Protein AF-A0A0C9PRZ5-F1 (afdb_monomer_lite)

pLDDT: mean 71.71, std 19.39, range [41.28, 96.12]

Sequence (208 aa):
MASAADKLHYDNYAFSTDRESSVERIFTEENRLSTSKKLTKKSVHEELTDASFDMVSNSIDRNKENELDSCAKTSIENTGSSKKQSESPRRENFALFDAEILEDKEYRQRIKNRIKHMIPRERNYDTHHLSTILRVYLKKELVLSTFTSVRAKNEKVPLKDTHFYKCLLSVHTRVLGENMSEQKFRVHLKASLNSAKDWDGGRAFRRG

Secondary structure (DSSP, 8-state):
--------------------------------------------------------------------------------------PPPPTT-HHHHHHHHHH-HHHHHHHHHHHHHHS--SS---HHHHHHHHHHHS-HHHHHHHEESSS-BTTBEEGGGSHHHHHHHHHHHHHHGGG--HHHHHHHHHHHHHGGGGGGGTTGGG--

Foldseek 3Di:
DDDDDDDDDDDPPPPDDDDPDDDDDDDDDDDDDDDDDDDDDDDDPPPPPVVPPDPPPPPPPPDDDDDDDDDDDDDDDPPDPPPPPPDQDDQPPPVVVLVCCVPPPVVLVVLLVVLLVLADLDLDGALVSVLVSCVSRDDLVNLVPAEDLDDDDPNHDHPCVTSVVVSNLVSCCVSNPPSDDPVNVSVSSNVSSVCSCPPPNNVVVVVD

Organism: NCBI:txid64838

Structure (mmCIF, N/CA/C/O backbone):
data_AF-A0A0C9PRZ5-F1
#
_entry.id   AF-A0A0C9PRZ5-F1
#
loop_
_atom_site.group_PDB
_atom_site.id
_atom_site.type_symbol
_atom_site.label_atom_id
_atom_site.label_alt_id
_atom_site.label_comp_id
_atom_site.label_asym_id
_atom_site.label_entity_id
_atom_site.label_seq_id
_atom_site.pdbx_PDB_ins_code
_atom_site.Cartn_x
_atom_site.Cartn_y
_atom_site.Cartn_z
_atom_site.occupancy
_atom_site.B_iso_or_equiv
_atom_site.auth_seq_id
_atom_site.auth_comp_id
_atom_site.auth_asym_id
_atom_site.auth_atom_id
_atom_site.pdbx_PDB_model_num
ATOM 1 N N . MET A 1 1 ? 75.994 17.265 -18.272 1.00 43.91 1 MET A N 1
ATOM 2 C CA . MET A 1 1 ? 74.974 17.466 -19.323 1.00 43.91 1 MET A CA 1
ATOM 3 C C . MET A 1 1 ? 73.601 17.279 -18.684 1.00 43.91 1 MET A C 1
ATOM 5 O O . MET A 1 1 ? 73.424 16.294 -17.981 1.00 43.91 1 MET A O 1
ATOM 9 N N . ALA A 1 2 ? 72.725 18.285 -18.813 1.00 43.97 2 ALA A N 1
ATOM 10 C CA . ALA A 1 2 ? 71.395 18.419 -18.187 1.00 43.97 2 ALA A CA 1
ATOM 11 C C . ALA A 1 2 ? 70.453 17.260 -18.586 1.00 43.97 2 ALA A C 1
ATOM 13 O O . ALA A 1 2 ? 70.511 16.826 -19.729 1.00 43.97 2 ALA A O 1
ATOM 14 N N . SER A 1 3 ? 69.724 16.579 -17.690 1.00 53.72 3 SER A N 1
ATOM 15 C CA . SER A 1 3 ? 68.590 16.969 -16.819 1.00 53.72 3 SER A CA 1
ATOM 16 C C . SER A 1 3 ? 67.358 17.463 -17.587 1.00 53.72 3 SER A C 1
ATOM 18 O O . SER A 1 3 ? 67.227 18.652 -17.864 1.00 53.72 3 SER A O 1
ATOM 20 N N . ALA A 1 4 ? 66.460 16.526 -17.906 1.00 56.12 4 ALA A N 1
ATOM 21 C CA . ALA A 1 4 ? 65.131 16.760 -18.466 1.00 56.12 4 ALA A CA 1
ATOM 22 C C . ALA A 1 4 ? 64.086 16.217 -17.477 1.00 56.12 4 ALA A C 1
ATOM 24 O O . ALA A 1 4 ? 63.681 15.059 -17.540 1.00 56.12 4 ALA A O 1
ATOM 25 N N . ALA A 1 5 ? 63.719 17.051 -16.506 1.00 59.41 5 ALA A N 1
ATOM 26 C CA . ALA A 1 5 ? 62.565 16.844 -15.643 1.00 59.41 5 ALA A CA 1
ATOM 27 C C . ALA A 1 5 ? 61.532 17.908 -16.019 1.00 59.41 5 ALA A C 1
ATOM 29 O O . ALA A 1 5 ? 61.609 19.049 -15.557 1.00 59.41 5 ALA A O 1
ATOM 30 N N . ASP A 1 6 ? 60.611 17.536 -16.906 1.00 63.41 6 ASP A N 1
ATOM 31 C CA . ASP A 1 6 ? 59.484 18.377 -17.291 1.00 63.41 6 ASP A CA 1
ATOM 32 C C . ASP A 1 6 ? 58.534 18.538 -16.101 1.00 63.41 6 ASP A C 1
ATOM 34 O O . ASP A 1 6 ? 57.894 17.597 -15.626 1.00 63.41 6 ASP A O 1
ATOM 38 N N . LYS A 1 7 ? 58.476 19.770 -15.599 1.00 61.81 7 LYS A N 1
ATOM 39 C CA . LYS A 1 7 ? 57.520 20.225 -14.594 1.00 61.81 7 LYS A CA 1
ATOM 40 C C . LYS A 1 7 ? 56.194 20.504 -15.293 1.00 61.81 7 LYS A C 1
ATOM 42 O O . LYS A 1 7 ? 56.024 21.558 -15.898 1.00 61.81 7 LYS A O 1
ATOM 47 N N . LEU A 1 8 ? 55.240 19.587 -15.175 1.00 65.25 8 LEU A N 1
ATOM 48 C CA . LEU A 1 8 ? 53.845 19.879 -15.495 1.00 65.25 8 LEU A CA 1
ATOM 49 C C . LEU A 1 8 ? 53.262 20.758 -14.381 1.00 65.25 8 LEU A C 1
ATOM 51 O O . LEU A 1 8 ? 52.983 20.291 -13.277 1.00 65.25 8 LEU A O 1
ATOM 55 N N . HIS A 1 9 ? 53.127 22.051 -14.672 1.00 64.69 9 HIS A N 1
ATOM 56 C CA . HIS A 1 9 ? 52.379 22.997 -13.853 1.00 64.69 9 HIS A CA 1
ATOM 57 C C . HIS A 1 9 ? 50.885 22.686 -14.012 1.00 64.69 9 HIS A C 1
ATOM 59 O O . HIS A 1 9 ? 50.319 22.861 -15.088 1.00 64.69 9 HIS A O 1
ATOM 65 N N . TYR A 1 10 ? 50.257 22.178 -12.953 1.00 62.94 10 TYR A N 1
ATOM 66 C CA . TYR A 1 10 ? 48.803 22.126 -12.854 1.00 62.94 10 TYR A CA 1
ATOM 67 C C . TYR A 1 10 ? 48.322 23.473 -12.322 1.00 62.94 10 TYR A C 1
ATOM 69 O O . TYR A 1 10 ? 48.565 23.803 -11.160 1.00 62.94 10 TYR A O 1
ATOM 77 N N . ASP A 1 11 ? 47.644 24.240 -13.170 1.00 60.66 11 ASP A N 1
ATOM 78 C CA . ASP A 1 11 ? 46.899 25.406 -12.720 1.00 60.66 11 ASP A CA 1
ATOM 79 C C . ASP A 1 11 ? 45.707 24.937 -11.880 1.00 60.66 11 ASP A C 1
ATOM 81 O O . ASP A 1 11 ? 44.849 24.167 -12.325 1.00 60.66 11 ASP A O 1
ATOM 85 N N . ASN A 1 12 ? 45.678 25.400 -10.630 1.00 56.47 12 ASN A N 1
ATOM 86 C CA . ASN A 1 12 ? 44.541 25.271 -9.734 1.00 56.47 12 ASN A CA 1
ATOM 87 C C . ASN A 1 12 ? 43.332 25.960 -10.374 1.00 56.47 12 ASN A C 1
ATOM 89 O O . ASN A 1 12 ? 43.193 27.181 -10.299 1.00 56.47 12 ASN A O 1
ATOM 93 N N . TYR A 1 13 ? 42.426 25.177 -10.958 1.00 59.78 13 TYR A N 1
ATOM 94 C CA . TYR A 1 13 ? 41.071 25.633 -11.244 1.00 59.78 13 TYR A CA 1
ATOM 95 C C . TYR A 1 13 ? 40.366 25.940 -9.917 1.00 59.78 13 TYR A C 1
ATOM 97 O O . TYR A 1 13 ? 39.746 25.083 -9.288 1.00 59.78 13 TYR A O 1
ATOM 105 N N . ALA A 1 14 ? 40.482 27.194 -9.489 1.00 58.09 14 ALA A N 1
ATOM 106 C CA . ALA A 1 14 ? 39.612 27.801 -8.506 1.00 58.09 14 ALA A CA 1
ATOM 107 C C . ALA A 1 14 ? 38.228 27.967 -9.148 1.00 58.09 14 ALA A C 1
ATOM 109 O O . ALA A 1 14 ? 37.988 28.897 -9.917 1.00 58.09 14 ALA A O 1
ATOM 110 N N . PHE A 1 15 ? 37.308 27.049 -8.851 1.00 53.94 15 PHE A N 1
ATOM 111 C CA . PHE A 1 15 ? 35.888 27.289 -9.080 1.00 53.94 15 PHE A CA 1
ATOM 112 C C . PHE A 1 15 ? 35.440 28.395 -8.121 1.00 53.94 15 PHE A C 1
ATOM 114 O O . PHE A 1 15 ? 35.170 28.154 -6.947 1.00 53.94 15 PHE A O 1
ATOM 121 N N . SER A 1 16 ? 35.425 29.621 -8.642 1.00 51.81 16 SER A N 1
ATOM 122 C CA . SER A 1 16 ? 34.845 30.788 -7.996 1.00 51.81 16 SER A CA 1
ATOM 123 C C . SER A 1 16 ? 33.364 30.526 -7.722 1.00 51.81 16 SER A C 1
ATOM 125 O O . SER A 1 16 ? 32.554 30.283 -8.619 1.00 51.81 16 SER A O 1
ATOM 127 N N . THR A 1 17 ? 33.046 30.531 -6.435 1.00 60.84 17 THR A N 1
ATOM 128 C CA . THR A 1 17 ? 31.729 30.802 -5.885 1.00 60.84 17 THR A CA 1
ATOM 129 C C . THR A 1 17 ? 31.338 32.224 -6.266 1.00 60.84 17 THR A C 1
ATOM 131 O O . THR A 1 17 ? 31.910 33.155 -5.716 1.00 60.84 17 THR A O 1
ATOM 134 N N . ASP A 1 18 ? 30.386 32.392 -7.180 1.00 55.09 18 ASP A N 1
ATOM 135 C CA . ASP A 1 18 ? 29.500 33.556 -7.147 1.00 55.09 18 ASP A CA 1
ATOM 136 C C . ASP A 1 18 ? 28.267 33.345 -8.025 1.00 55.09 18 ASP A C 1
ATOM 138 O O . ASP A 1 18 ? 28.279 33.468 -9.251 1.00 55.09 18 ASP A O 1
ATOM 142 N N . ARG A 1 19 ? 27.156 33.022 -7.364 1.00 54.28 19 ARG A N 1
ATOM 143 C CA . ARG A 1 19 ? 25.825 33.365 -7.863 1.00 54.28 19 ARG A CA 1
ATOM 144 C C . ARG A 1 19 ? 24.900 33.629 -6.683 1.00 54.28 19 ARG A C 1
ATOM 146 O O . ARG A 1 19 ? 23.857 32.994 -6.535 1.00 54.28 19 ARG A O 1
ATOM 153 N N . GLU A 1 20 ? 25.294 34.588 -5.851 1.00 53.91 20 GLU A N 1
ATOM 154 C CA . GLU A 1 20 ? 24.335 35.381 -5.090 1.00 53.91 20 GLU A CA 1
ATOM 155 C C . GLU A 1 20 ? 23.464 36.145 -6.097 1.00 53.91 20 GLU A C 1
ATOM 157 O O . GLU A 1 20 ? 23.832 37.185 -6.632 1.00 53.91 20 GLU A O 1
ATOM 162 N N . SER A 1 21 ? 22.312 35.569 -6.437 1.00 51.56 21 SER A N 1
ATOM 163 C CA . SER A 1 21 ? 21.265 36.278 -7.163 1.00 51.56 21 SER A CA 1
ATOM 164 C C . SER A 1 21 ? 20.300 36.851 -6.140 1.00 51.56 21 SER A C 1
ATOM 166 O O . SER A 1 21 ? 19.407 36.156 -5.655 1.00 51.56 21 SER A O 1
ATOM 168 N N . SER A 1 22 ? 20.489 38.134 -5.849 1.00 57.31 22 SER A N 1
ATOM 169 C CA . SER A 1 22 ? 19.579 39.004 -5.118 1.00 57.31 22 SER A CA 1
ATOM 170 C C . SER A 1 22 ? 18.140 38.869 -5.624 1.00 57.31 22 SER A C 1
ATOM 172 O O . SER A 1 22 ? 17.836 39.208 -6.767 1.00 57.31 22 SER A O 1
ATOM 174 N N . VAL A 1 23 ? 17.235 38.420 -4.756 1.00 51.16 23 VAL A N 1
ATOM 175 C CA . VAL A 1 23 ? 15.807 38.754 -4.836 1.00 51.16 23 VAL A CA 1
ATOM 176 C C . VAL A 1 23 ? 15.341 39.079 -3.423 1.00 51.16 23 VAL A C 1
ATOM 178 O O . VAL A 1 23 ? 14.608 38.332 -2.781 1.00 51.16 23 VAL A O 1
ATOM 181 N N . GLU A 1 24 ? 15.793 40.228 -2.932 1.00 49.56 24 GLU A N 1
ATOM 182 C CA . GLU A 1 24 ? 15.056 40.960 -1.914 1.00 49.56 24 GLU A CA 1
ATOM 183 C C . GLU A 1 24 ? 13.832 41.574 -2.602 1.00 49.56 24 GLU A C 1
ATOM 185 O O . GLU A 1 24 ? 13.937 42.508 -3.397 1.00 49.56 24 GLU A O 1
ATOM 190 N N . ARG A 1 25 ? 12.648 41.022 -2.333 1.00 56.25 25 ARG A N 1
ATOM 191 C CA . ARG A 1 25 ? 11.391 41.747 -2.526 1.00 56.25 25 ARG A CA 1
ATOM 192 C C . ARG A 1 25 ? 10.653 41.825 -1.201 1.00 56.25 25 ARG A C 1
ATOM 194 O O . ARG A 1 25 ? 9.977 40.896 -0.771 1.00 56.25 25 ARG A O 1
ATOM 201 N N . ILE A 1 26 ? 10.864 42.984 -0.596 1.00 54.44 26 ILE A N 1
ATOM 202 C CA . ILE A 1 26 ? 10.016 43.723 0.330 1.00 54.44 26 ILE A CA 1
ATOM 203 C C . ILE A 1 26 ? 8.530 43.382 0.118 1.00 54.44 26 ILE A C 1
ATOM 205 O O . ILE A 1 26 ? 7.976 43.657 -0.944 1.00 54.44 26 ILE A O 1
ATOM 209 N N . PHE A 1 27 ? 7.888 42.841 1.151 1.00 49.22 27 PHE A N 1
ATOM 210 C CA . PHE A 1 27 ? 6.452 43.003 1.387 1.00 49.22 27 PHE A CA 1
ATOM 211 C C . PHE A 1 27 ? 6.266 43.403 2.849 1.00 49.22 27 PHE A C 1
ATOM 213 O O . PHE A 1 27 ? 6.062 42.575 3.735 1.00 49.22 27 PHE A O 1
ATOM 220 N N . THR A 1 28 ? 6.415 44.700 3.088 1.00 52.88 28 THR A N 1
ATOM 221 C CA . THR A 1 28 ? 5.894 45.380 4.269 1.00 52.88 28 THR A CA 1
ATOM 222 C C . THR A 1 28 ? 4.378 45.496 4.158 1.00 5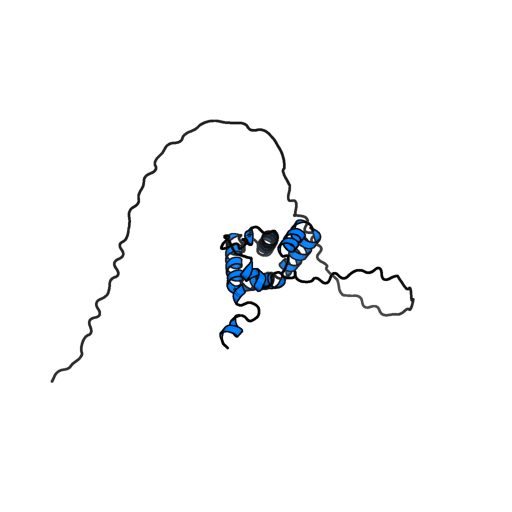2.88 28 THR A C 1
ATOM 224 O O . THR A 1 28 ? 3.865 45.819 3.092 1.00 52.88 28 THR A O 1
ATOM 227 N N . GLU A 1 29 ? 3.726 45.219 5.287 1.00 53.47 29 GLU A N 1
ATOM 228 C CA . GLU A 1 29 ? 2.549 45.906 5.831 1.00 53.47 29 GLU A CA 1
ATOM 229 C C . GLU A 1 29 ? 1.336 46.150 4.921 1.00 53.47 29 GLU A C 1
ATOM 231 O O . GLU A 1 29 ? 1.384 46.915 3.972 1.00 53.47 29 GLU A O 1
ATOM 236 N N . GLU A 1 30 ? 0.209 45.542 5.310 1.00 48.38 30 GLU A N 1
ATOM 237 C CA . GLU A 1 30 ? -1.091 46.196 5.568 1.00 48.38 30 GLU A CA 1
ATOM 238 C C . GLU A 1 30 ? -2.242 45.213 5.305 1.00 48.38 30 GLU A C 1
ATOM 240 O O . GLU A 1 30 ? -2.725 45.068 4.187 1.00 48.38 30 GLU A O 1
ATOM 245 N N . ASN A 1 31 ? -2.743 44.550 6.354 1.00 51.62 31 ASN A N 1
ATOM 246 C CA . ASN A 1 31 ? -4.191 44.344 6.443 1.00 51.62 31 ASN A CA 1
ATOM 247 C C . ASN A 1 31 ? -4.638 44.117 7.890 1.00 51.62 31 ASN A C 1
ATOM 249 O O . ASN A 1 31 ? -4.760 42.997 8.393 1.00 51.62 31 ASN A O 1
ATOM 253 N N . ARG A 1 32 ? -4.852 45.238 8.580 1.00 46.66 32 ARG A N 1
ATOM 254 C CA . ARG A 1 32 ? -5.604 45.297 9.829 1.00 46.66 32 ARG A CA 1
ATOM 255 C C . ARG A 1 32 ? -7.091 45.101 9.527 1.00 46.66 32 ARG A C 1
ATOM 257 O O . ARG A 1 32 ? -7.659 45.869 8.769 1.00 46.66 32 ARG A O 1
ATOM 264 N N . LEU A 1 33 ? -7.687 44.159 10.264 1.00 48.00 33 LEU A N 1
ATOM 265 C CA . LEU A 1 33 ? -9.061 44.170 10.787 1.00 48.00 33 LEU A CA 1
ATOM 266 C C . LEU A 1 33 ? -10.218 44.312 9.786 1.00 48.00 33 LEU A C 1
ATOM 268 O O . LEU A 1 33 ? -10.444 45.386 9.244 1.00 48.00 33 LEU A O 1
ATOM 272 N N . SER A 1 34 ? -11.104 43.307 9.766 1.00 46.25 34 SER A N 1
ATOM 273 C CA . SER A 1 34 ? -12.527 43.535 10.082 1.00 46.25 34 SER A CA 1
ATOM 274 C C . SER A 1 34 ? -13.362 42.249 10.211 1.00 46.25 34 SER A C 1
ATOM 276 O O . SER A 1 34 ? -13.457 41.436 9.300 1.00 46.25 34 SER A O 1
ATOM 278 N N . THR A 1 35 ? -13.975 42.138 11.393 1.00 41.28 35 THR A N 1
ATOM 279 C CA . THR A 1 35 ? -15.382 41.776 11.649 1.00 41.28 35 THR A CA 1
ATOM 280 C C . THR A 1 35 ? -15.918 40.384 11.270 1.00 41.28 35 THR A C 1
ATOM 282 O O . THR A 1 35 ? -16.329 40.069 10.161 1.00 41.28 35 THR A O 1
ATOM 285 N N . SER A 1 36 ? -16.070 39.584 12.330 1.00 50.03 36 SER A N 1
ATOM 286 C CA . SER A 1 36 ? -17.334 38.964 12.756 1.00 50.03 36 SER A CA 1
ATOM 287 C C . SER A 1 36 ? -18.371 38.606 11.679 1.00 50.03 36 SER A C 1
ATOM 289 O O . SER A 1 36 ? -19.193 39.441 11.301 1.00 50.03 36 SER A O 1
ATOM 291 N N . LYS A 1 37 ? -18.514 37.307 11.394 1.00 54.94 37 LYS A N 1
ATOM 292 C CA . LYS A 1 37 ? -19.841 36.705 11.195 1.00 54.94 37 LYS A CA 1
ATOM 293 C C . LYS A 1 37 ? -19.949 35.382 11.945 1.00 54.94 37 LYS A C 1
ATOM 295 O O . LYS A 1 37 ? -19.268 34.408 11.645 1.00 54.94 37 LYS A O 1
ATOM 300 N N . LYS A 1 38 ? -20.850 35.389 12.931 1.00 51.88 38 LYS A N 1
ATOM 301 C CA . LYS A 1 38 ? -21.501 34.211 13.505 1.00 51.88 38 LYS A CA 1
ATOM 302 C C . LYS A 1 38 ? -22.041 33.341 12.369 1.00 51.88 38 LYS A C 1
ATOM 304 O O . LYS A 1 38 ? -22.895 33.800 11.615 1.00 51.88 38 LYS A O 1
ATOM 309 N N . LEU A 1 39 ? -21.637 32.077 12.336 1.00 52.94 39 LEU A N 1
ATOM 310 C CA . LEU A 1 39 ? -22.448 31.009 11.766 1.00 52.94 39 LEU A CA 1
ATOM 311 C C . LEU A 1 39 ? -22.544 29.886 12.795 1.00 52.94 39 LEU A C 1
ATOM 313 O O . LEU A 1 39 ? -21.601 29.168 13.106 1.00 52.94 39 LEU A O 1
ATOM 317 N N . THR A 1 40 ? -23.720 29.843 13.400 1.00 46.16 40 THR A N 1
ATOM 318 C CA . THR A 1 40 ? -24.220 28.805 14.287 1.00 46.16 40 THR A CA 1
ATOM 319 C C . THR A 1 40 ? -24.596 27.548 13.506 1.00 46.16 40 THR A C 1
ATOM 321 O O . THR A 1 40 ? -25.304 27.679 12.512 1.00 46.16 40 THR A O 1
ATOM 324 N N . LYS A 1 41 ? -24.307 26.383 14.120 1.00 49.00 41 LYS A N 1
ATOM 325 C CA . LYS A 1 41 ? -25.014 25.081 14.006 1.00 49.00 41 LYS A CA 1
ATOM 326 C C . LYS A 1 41 ? -24.848 24.392 12.635 1.00 49.00 41 LYS A C 1
ATOM 328 O O . LYS A 1 41 ? -25.102 24.993 11.612 1.00 49.00 41 LYS A O 1
ATOM 333 N N . LYS A 1 42 ? -24.486 23.113 12.511 1.00 45.59 42 LYS A N 1
ATOM 334 C CA . LYS A 1 42 ? -24.741 21.907 13.317 1.00 45.59 42 LYS A CA 1
ATOM 335 C C . LYS A 1 42 ? -23.953 20.754 12.659 1.00 45.59 42 LYS A C 1
ATOM 337 O O . LYS A 1 42 ? -23.834 20.776 11.443 1.00 45.59 42 LYS A O 1
ATOM 342 N N . SER A 1 43 ? -23.627 19.722 13.451 1.00 45.34 43 SER A N 1
ATOM 343 C CA . SER A 1 43 ? -23.638 18.290 13.063 1.00 45.34 43 SER A CA 1
ATOM 344 C C . SER A 1 43 ? -22.608 17.855 11.999 1.00 45.34 43 SER A C 1
ATOM 346 O O . SER A 1 43 ? -22.680 18.288 10.865 1.00 45.34 43 SER A O 1
ATOM 348 N N . VAL A 1 44 ? -21.631 16.981 12.230 1.00 51.97 44 VAL A N 1
ATOM 349 C CA . VAL A 1 44 ? -21.654 15.680 12.910 1.00 51.97 44 VAL A CA 1
ATOM 350 C C . VAL A 1 44 ? -20.254 15.455 13.482 1.00 51.97 44 VAL A C 1
ATOM 352 O O . VAL A 1 44 ? -19.268 15.426 12.750 1.00 51.97 44 VAL A O 1
ATOM 355 N N . HIS A 1 45 ? -20.178 15.317 14.799 1.00 45.00 45 HIS A N 1
ATOM 356 C CA . HIS A 1 45 ? -19.010 14.786 15.481 1.00 45.00 45 HIS A CA 1
ATOM 357 C C . HIS A 1 45 ? -19.105 13.263 15.328 1.00 45.00 45 HIS A C 1
ATOM 359 O O . HIS A 1 45 ? -19.759 12.602 16.128 1.00 45.00 45 HIS A O 1
ATOM 365 N N . GLU A 1 46 ? -18.554 12.707 14.248 1.00 51.88 46 GLU A N 1
ATOM 366 C CA . GLU A 1 46 ? -18.338 11.261 14.181 1.00 51.88 46 GLU A CA 1
ATOM 367 C C . GLU A 1 46 ? -17.073 10.976 14.988 1.00 51.88 46 GLU A C 1
ATOM 369 O O . GLU A 1 46 ? -15.939 11.054 14.514 1.00 51.88 46 GLU A O 1
ATOM 374 N N . GLU A 1 47 ? -17.301 10.763 16.281 1.00 47.12 47 GLU A N 1
ATOM 375 C CA . GLU A 1 47 ? -16.343 10.200 17.212 1.00 47.12 47 GLU A CA 1
ATOM 376 C C . GLU A 1 47 ? -15.841 8.858 16.663 1.00 47.12 47 GLU A C 1
ATOM 378 O O . GLU A 1 47 ? -16.482 7.819 16.791 1.00 47.12 47 GLU A O 1
ATOM 383 N N . LEU A 1 48 ? -14.657 8.873 16.051 1.00 53.06 48 LEU A N 1
ATOM 384 C CA . LEU A 1 48 ? -13.844 7.679 15.845 1.00 53.06 48 LEU A CA 1
ATOM 385 C C . LEU A 1 48 ? -13.261 7.243 17.196 1.00 53.06 48 LEU A C 1
ATOM 387 O O . LEU A 1 48 ? -12.072 7.407 17.467 1.00 53.06 48 LEU A O 1
ATOM 391 N N . THR A 1 49 ? -14.098 6.667 18.053 1.00 51.56 49 THR A N 1
ATOM 392 C CA . THR A 1 49 ? -13.668 5.883 19.215 1.00 51.56 49 THR A CA 1
ATOM 393 C C . THR A 1 49 ? -13.213 4.492 18.757 1.00 51.56 49 THR A C 1
ATOM 395 O O . THR A 1 49 ? -13.791 3.471 19.100 1.00 51.56 49 THR A O 1
ATOM 398 N N . ASP A 1 50 ? -12.113 4.428 17.997 1.00 51.22 50 ASP A N 1
ATOM 399 C CA . ASP A 1 50 ? -11.434 3.166 17.618 1.00 51.22 50 ASP A CA 1
ATOM 400 C C . ASP A 1 50 ? -10.417 2.729 18.708 1.00 51.22 50 ASP A C 1
ATOM 402 O O . ASP A 1 50 ? -9.403 2.074 18.446 1.00 51.22 50 ASP A O 1
ATOM 406 N N . ALA A 1 51 ? -10.669 3.145 19.958 1.00 48.78 51 ALA A N 1
ATOM 407 C CA . ALA A 1 51 ? -9.808 2.938 21.124 1.00 48.78 51 ALA A CA 1
ATOM 408 C C . ALA A 1 51 ? -10.173 1.701 21.965 1.00 48.78 51 ALA A C 1
ATOM 410 O O . ALA A 1 51 ? -9.540 1.473 22.991 1.00 48.78 51 ALA A O 1
ATOM 411 N N . SER A 1 52 ? -11.119 0.863 21.529 1.00 47.69 52 SER A N 1
ATOM 412 C CA . SER A 1 52 ? -11.286 -0.474 22.111 1.00 47.69 52 SER A CA 1
ATOM 413 C C . SER A 1 52 ? -10.477 -1.485 21.305 1.00 47.69 52 SER A C 1
ATOM 415 O O . SER A 1 52 ? -10.970 -2.170 20.412 1.00 47.69 52 SER A O 1
ATOM 417 N N . PHE A 1 53 ? -9.171 -1.516 21.555 1.00 51.62 53 PHE A N 1
ATOM 418 C CA . PHE A 1 53 ? -8.346 -2.646 21.148 1.00 51.62 53 PHE A CA 1
ATOM 419 C C . PHE A 1 53 ? -8.096 -3.451 22.409 1.00 51.62 53 PHE A C 1
ATOM 421 O O . PHE A 1 53 ? -7.097 -3.236 23.097 1.00 51.62 53 PHE A O 1
ATOM 428 N N . ASP A 1 54 ? -9.062 -4.311 22.722 1.00 46.56 54 ASP A N 1
ATOM 429 C CA . ASP A 1 54 ? -9.003 -5.210 23.858 1.00 46.56 54 ASP A CA 1
ATOM 430 C C . ASP A 1 54 ? -7.650 -5.916 23.910 1.00 46.56 54 ASP A C 1
ATOM 432 O O . ASP A 1 54 ? -7.184 -6.572 22.971 1.00 46.56 54 ASP A O 1
ATOM 436 N N . MET A 1 55 ? -7.010 -5.732 25.055 1.00 52.34 55 MET A N 1
ATOM 437 C CA . MET A 1 55 ? -5.763 -6.342 25.471 1.00 52.34 55 MET A CA 1
ATOM 438 C C . MET A 1 55 ? -6.007 -7.813 25.851 1.00 52.34 55 MET A C 1
ATOM 440 O O . MET A 1 55 ? -5.644 -8.250 26.938 1.00 52.34 55 MET A O 1
ATOM 444 N N . VAL A 1 56 ? -6.620 -8.608 24.964 1.00 49.25 56 VAL A N 1
ATOM 445 C CA . VAL A 1 56 ? -6.699 -10.067 25.145 1.00 49.25 56 VAL A CA 1
ATOM 446 C C . VAL A 1 56 ? -5.353 -10.662 24.745 1.00 49.25 56 VAL A C 1
ATOM 448 O O . VAL A 1 56 ? -5.140 -11.182 23.649 1.00 49.25 56 VAL A O 1
ATOM 451 N N . SER A 1 57 ? -4.395 -10.520 25.654 1.00 47.19 57 SER A N 1
ATOM 452 C CA . SER A 1 57 ? -3.206 -11.354 25.692 1.00 47.19 57 SER A CA 1
ATOM 453 C C . SER A 1 57 ? -3.658 -12.758 26.081 1.00 47.19 57 SER A C 1
ATOM 455 O O . SER A 1 57 ? -3.896 -13.031 27.252 1.00 47.19 57 SER A O 1
ATOM 457 N N . ASN A 1 58 ? -3.789 -13.645 25.094 1.00 43.69 58 ASN A N 1
ATOM 458 C CA . ASN A 1 58 ? -3.885 -15.084 25.324 1.00 43.69 58 ASN A CA 1
ATOM 459 C C . ASN A 1 58 ? -2.581 -15.573 25.978 1.00 43.69 58 ASN A C 1
ATOM 461 O O . ASN A 1 58 ? -1.655 -16.009 25.293 1.00 43.69 58 ASN A O 1
ATOM 465 N N . SER A 1 59 ? -2.504 -15.505 27.305 1.00 47.47 59 SER A N 1
ATOM 466 C CA . SER A 1 59 ? -1.636 -16.364 28.104 1.00 47.47 59 SER A CA 1
ATOM 467 C C . SER A 1 59 ? -2.263 -17.758 28.120 1.00 47.47 59 SER A C 1
ATOM 469 O O . SER A 1 59 ? -3.019 -18.111 29.021 1.00 47.47 59 SER A O 1
ATOM 471 N N . ILE A 1 60 ? -2.014 -18.535 27.064 1.00 52.53 60 ILE A N 1
ATOM 472 C CA . ILE A 1 60 ? -2.283 -19.973 27.089 1.00 52.53 60 ILE A CA 1
ATOM 473 C C . ILE A 1 60 ? -1.148 -20.596 27.897 1.00 52.53 60 ILE A C 1
ATOM 475 O O . ILE A 1 60 ? -0.077 -20.891 27.365 1.00 52.53 60 ILE A O 1
ATOM 479 N N . ASP A 1 61 ? -1.406 -20.750 29.194 1.00 45.69 61 ASP A N 1
ATOM 480 C CA . ASP A 1 61 ? -0.681 -21.660 30.069 1.00 45.69 61 ASP A CA 1
ATOM 481 C C . ASP A 1 61 ? -0.793 -23.072 29.490 1.00 45.69 61 ASP A C 1
ATOM 483 O O . ASP A 1 61 ? -1.811 -23.759 29.594 1.00 45.69 61 ASP A O 1
ATOM 487 N N . ARG A 1 62 ? 0.278 -23.510 28.831 1.00 53.69 62 ARG A N 1
ATOM 488 C CA . ARG A 1 62 ? 0.522 -24.925 28.582 1.00 53.69 62 ARG A CA 1
ATOM 489 C C . ARG A 1 62 ? 1.049 -25.510 29.879 1.00 53.69 62 ARG A C 1
ATOM 491 O O . ARG A 1 62 ? 2.235 -25.374 30.134 1.00 53.69 62 ARG A O 1
ATOM 498 N N . ASN A 1 63 ? 0.170 -26.109 30.677 1.00 53.84 63 ASN A N 1
ATOM 499 C CA . ASN A 1 63 ? 0.507 -27.198 31.595 1.00 53.84 63 ASN A CA 1
ATOM 500 C C . ASN A 1 63 ? -0.770 -27.791 32.198 1.00 53.84 63 ASN A C 1
ATOM 502 O O . ASN A 1 63 ? -1.339 -27.236 33.136 1.00 53.84 63 ASN A O 1
ATOM 506 N N . LYS A 1 64 ? -1.188 -28.942 31.670 1.00 54.12 64 LYS A N 1
ATOM 507 C CA . LYS A 1 64 ? -1.689 -30.068 32.466 1.00 54.12 64 LYS A CA 1
ATOM 508 C C . LYS A 1 64 ? -1.822 -31.286 31.567 1.00 54.12 64 LYS A C 1
ATOM 510 O O . LYS A 1 64 ? -2.750 -31.409 30.772 1.00 54.12 64 LYS A O 1
ATOM 515 N N . GLU A 1 65 ? -0.828 -32.150 31.701 1.00 58.62 65 GLU A N 1
ATOM 516 C CA . GLU A 1 65 ? -0.977 -33.583 31.515 1.00 58.62 65 GLU A CA 1
ATOM 517 C C . GLU A 1 65 ? -2.197 -34.046 32.323 1.00 58.62 65 GLU A C 1
ATOM 519 O O . GLU A 1 65 ? -2.364 -33.643 33.475 1.00 58.62 65 GLU A O 1
ATOM 524 N N . ASN A 1 66 ? -3.071 -34.830 31.698 1.00 51.91 66 ASN A N 1
ATOM 525 C CA . ASN A 1 66 ? -3.695 -35.975 32.346 1.00 51.91 66 ASN A CA 1
ATOM 526 C C . ASN A 1 66 ? -4.290 -36.901 31.285 1.00 51.91 66 ASN A C 1
ATOM 528 O O . ASN A 1 66 ? -5.155 -36.544 30.487 1.00 51.91 66 ASN A O 1
ATOM 532 N N . GLU A 1 67 ? -3.723 -38.092 31.317 1.00 55.88 67 GLU A N 1
ATOM 533 C CA . GLU A 1 67 ? -4.097 -39.337 30.683 1.00 55.88 67 GLU A CA 1
ATOM 534 C C . GLU A 1 67 ? -5.490 -39.825 31.135 1.00 55.88 67 GLU A C 1
ATOM 536 O O . GLU A 1 67 ? -5.828 -39.717 32.313 1.00 55.88 67 GLU A O 1
ATOM 541 N N . LEU A 1 68 ? -6.230 -40.409 30.180 1.00 52.81 68 LEU A N 1
ATOM 542 C CA . LEU A 1 68 ? -7.050 -41.639 30.246 1.00 52.81 68 LEU A CA 1
ATOM 543 C C . LEU A 1 68 ? -8.487 -41.527 29.702 1.00 52.81 68 LEU A C 1
ATOM 545 O O . LEU A 1 68 ? -9.354 -40.855 30.250 1.00 52.81 68 LEU A O 1
ATOM 549 N N . ASP A 1 69 ? -8.675 -42.265 28.602 1.00 52.22 69 ASP A N 1
ATOM 550 C CA . ASP A 1 69 ? -9.827 -43.059 28.161 1.00 52.22 69 ASP A CA 1
ATOM 551 C C . ASP A 1 69 ? -11.257 -42.640 28.550 1.00 52.22 69 ASP A C 1
ATOM 553 O O . ASP A 1 69 ? -11.693 -42.763 29.690 1.00 52.22 69 ASP A O 1
ATOM 557 N N . SER A 1 70 ? -12.095 -42.394 27.538 1.00 51.62 70 SER A N 1
ATOM 558 C CA . SER A 1 70 ? -13.110 -43.395 27.161 1.00 51.62 70 SER A CA 1
ATOM 559 C C . SER A 1 70 ? -13.938 -42.984 25.939 1.00 51.62 70 SER A C 1
ATOM 561 O O . SER A 1 70 ? -14.170 -41.820 25.623 1.00 51.62 70 SER A O 1
ATOM 563 N N . CYS A 1 71 ? -14.346 -44.027 25.229 1.00 52.72 71 CYS A N 1
ATOM 564 C CA . CYS A 1 71 ? -15.109 -44.064 23.997 1.00 52.72 71 CYS A CA 1
ATOM 565 C C . CYS A 1 71 ? -16.561 -43.586 24.183 1.00 52.72 71 CYS A C 1
ATOM 567 O O . CYS A 1 71 ? -17.310 -44.189 24.947 1.00 52.72 71 CYS A O 1
ATOM 569 N N . ALA A 1 72 ? -16.999 -42.603 23.392 1.00 46.53 72 ALA A N 1
ATOM 570 C CA . ALA A 1 72 ? -18.406 -42.459 23.017 1.00 46.53 72 ALA A CA 1
ATOM 571 C C . ALA A 1 72 ? -18.529 -41.769 21.652 1.00 46.53 72 ALA A C 1
ATOM 573 O O . ALA A 1 72 ? -18.196 -40.600 21.472 1.00 46.53 72 ALA A O 1
ATOM 574 N N . LYS A 1 73 ? -19.008 -42.538 20.672 1.00 60.69 73 LYS A N 1
ATOM 575 C CA . LYS A 1 73 ? -19.432 -42.060 19.357 1.00 60.69 73 LYS A CA 1
ATOM 576 C C . LYS A 1 73 ? -20.726 -41.263 19.518 1.00 60.69 73 LYS A C 1
ATOM 578 O O . LYS A 1 73 ? -21.767 -41.852 19.793 1.00 60.69 73 LYS A O 1
ATOM 583 N N . THR A 1 74 ? -20.682 -39.967 19.246 1.00 44.97 74 THR A N 1
ATOM 584 C CA . THR A 1 74 ? -21.873 -39.194 18.875 1.00 44.97 74 THR A CA 1
ATOM 585 C C . THR A 1 74 ? -21.591 -38.459 17.579 1.00 44.97 74 THR A C 1
ATOM 587 O O . THR A 1 74 ? -20.830 -37.493 17.536 1.00 44.97 74 THR A O 1
ATOM 590 N N . SER A 1 75 ? -22.195 -38.980 16.515 1.00 54.25 75 SER A N 1
ATOM 591 C CA . SER A 1 75 ? -22.346 -38.337 15.219 1.00 54.25 75 SER A CA 1
ATOM 592 C C . SER A 1 75 ? -23.070 -37.007 15.415 1.00 54.25 75 SER A C 1
ATOM 594 O O . SER A 1 75 ? -24.269 -36.992 15.678 1.00 54.25 75 SER A O 1
ATOM 596 N N . ILE A 1 76 ? -22.332 -35.904 15.321 1.00 53.66 76 ILE A N 1
ATOM 597 C CA . ILE A 1 76 ? -22.892 -34.556 15.255 1.00 53.66 76 ILE A CA 1
ATOM 598 C C . ILE A 1 76 ? -22.605 -34.027 13.856 1.00 53.66 76 ILE A C 1
ATOM 600 O O . ILE A 1 76 ? -21.487 -34.096 13.344 1.00 53.66 76 ILE A O 1
ATOM 604 N N . GLU A 1 77 ? -23.686 -33.589 13.234 1.00 46.25 77 GLU A N 1
ATOM 605 C CA . GLU A 1 77 ? -23.829 -33.192 11.848 1.00 46.25 77 GLU A CA 1
ATOM 606 C C . GLU A 1 77 ? -22.817 -32.109 11.457 1.00 46.25 77 GLU A C 1
ATOM 608 O O . GLU A 1 77 ? -22.754 -31.026 12.043 1.00 46.25 77 GLU A O 1
ATOM 613 N N . ASN A 1 78 ? -22.036 -32.416 10.418 1.00 48.06 78 ASN A N 1
ATOM 614 C CA . ASN A 1 78 ? -21.194 -31.470 9.695 1.00 48.06 78 ASN A CA 1
ATOM 615 C C . ASN A 1 78 ? -22.086 -30.421 9.016 1.00 48.06 78 ASN A C 1
ATOM 617 O O . ASN A 1 78 ? -22.409 -30.522 7.832 1.00 48.06 78 ASN A O 1
ATOM 621 N N . THR A 1 79 ? -22.461 -29.381 9.754 1.00 43.31 79 THR A N 1
ATOM 622 C CA . THR A 1 79 ? -22.872 -28.120 9.144 1.00 43.31 79 THR A CA 1
ATOM 623 C C . THR A 1 79 ? -21.636 -27.519 8.490 1.00 43.31 79 THR A C 1
ATOM 625 O O . THR A 1 79 ? -20.630 -27.225 9.138 1.00 43.31 79 THR A O 1
ATOM 628 N N . GLY A 1 80 ? -21.687 -27.447 7.160 1.00 46.66 80 GLY A N 1
ATOM 629 C CA . GLY A 1 80 ? -20.608 -27.008 6.290 1.00 46.66 80 GLY A CA 1
ATOM 630 C C . GLY A 1 80 ? -20.114 -25.617 6.658 1.00 46.66 80 GLY A C 1
ATOM 631 O O . GLY A 1 80 ? -20.562 -24.614 6.114 1.00 46.66 80 GLY A O 1
ATOM 632 N N . SER A 1 81 ? -19.129 -25.567 7.548 1.00 43.34 81 SER A N 1
ATOM 633 C CA . SER A 1 81 ? -18.258 -24.419 7.696 1.00 43.34 81 SER A CA 1
ATOM 634 C C . SER A 1 81 ? -17.388 -24.396 6.448 1.00 43.34 81 SER A C 1
ATOM 636 O O . SER A 1 81 ? -16.349 -25.056 6.363 1.00 43.34 81 SER A O 1
ATOM 638 N N . SER A 1 82 ? -17.871 -23.700 5.418 1.00 48.47 82 SER A N 1
ATOM 639 C CA . SER A 1 82 ? -17.062 -23.319 4.274 1.00 48.47 82 SER A CA 1
ATOM 640 C C . SER A 1 82 ? -15.868 -22.547 4.820 1.00 48.47 82 SER A C 1
ATOM 642 O O . SER A 1 82 ? -15.943 -21.342 5.058 1.00 48.47 82 SER A O 1
ATOM 644 N N . LYS A 1 83 ? -14.754 -23.256 5.035 1.00 46.66 83 LYS A N 1
ATOM 645 C CA . LYS A 1 83 ? -13.413 -22.686 5.085 1.00 46.66 83 LYS A CA 1
ATOM 646 C C . LYS A 1 83 ? -13.263 -21.902 3.786 1.00 46.66 83 LYS A C 1
ATOM 648 O O . LYS A 1 83 ? -12.814 -22.444 2.780 1.00 46.66 83 LYS A O 1
ATOM 653 N N . LYS A 1 84 ? -13.669 -20.630 3.803 1.00 48.41 84 LYS A N 1
ATOM 654 C CA . LYS A 1 84 ? -13.209 -19.620 2.860 1.00 48.41 84 LYS A CA 1
ATOM 655 C C . LYS A 1 84 ? -11.712 -19.556 3.101 1.00 48.41 84 LYS A C 1
ATOM 657 O O . LYS A 1 84 ? -11.236 -18.851 3.989 1.00 48.41 84 LYS A O 1
ATOM 662 N N . GLN A 1 85 ? -10.989 -20.423 2.395 1.00 43.94 85 GLN A N 1
ATOM 663 C CA . GLN A 1 85 ? -9.556 -20.313 2.256 1.00 43.94 85 GLN A CA 1
ATOM 664 C C . GLN A 1 85 ? -9.296 -18.855 1.918 1.00 43.94 85 GLN A C 1
ATOM 666 O O . GLN A 1 85 ? -9.946 -18.282 1.044 1.00 43.94 85 GLN A O 1
ATOM 671 N N . SER A 1 86 ? -8.419 -18.249 2.704 1.00 46.81 86 SER A N 1
ATOM 672 C CA . SER A 1 86 ? -7.929 -16.897 2.529 1.00 46.81 86 SER A CA 1
ATOM 673 C C . SER A 1 86 ? -7.179 -16.820 1.197 1.00 46.81 86 SER A C 1
ATOM 675 O O . SER A 1 86 ? -5.947 -16.855 1.170 1.00 46.81 86 SER A O 1
ATOM 677 N N . GLU A 1 87 ? -7.912 -16.814 0.088 1.00 50.28 87 GLU A N 1
ATOM 678 C CA . GLU A 1 87 ? -7.360 -16.559 -1.227 1.00 50.28 87 GLU A CA 1
ATOM 679 C C . GLU A 1 87 ? -6.902 -15.106 -1.233 1.00 50.28 87 GLU A C 1
ATOM 681 O O . GLU A 1 87 ? -7.662 -14.169 -0.985 1.00 50.28 87 GLU A O 1
ATOM 686 N N . SER A 1 88 ? -5.608 -14.930 -1.471 1.00 51.62 88 SER A N 1
ATOM 687 C CA . SER A 1 88 ? -5.062 -13.643 -1.868 1.00 51.62 88 SER A CA 1
ATOM 688 C C . SER A 1 88 ? -5.877 -13.115 -3.060 1.00 51.62 88 SER A C 1
ATOM 690 O O . SER A 1 88 ? -6.185 -13.893 -3.971 1.00 51.62 88 SER A O 1
ATOM 692 N N . PRO A 1 89 ? -6.257 -11.825 -3.074 1.00 53.28 89 PRO A N 1
ATOM 693 C CA . PRO A 1 89 ? -7.155 -11.299 -4.093 1.00 53.28 89 PRO A CA 1
ATOM 694 C C . PRO A 1 89 ? -6.607 -11.583 -5.502 1.00 53.28 89 PRO A C 1
ATOM 696 O O . PRO A 1 89 ? -5.454 -11.282 -5.842 1.00 53.28 89 PRO A O 1
ATOM 699 N N . ARG A 1 90 ? -7.430 -12.244 -6.329 1.00 51.56 90 ARG A N 1
ATOM 700 C CA . ARG A 1 90 ? -7.139 -12.470 -7.751 1.00 51.56 90 ARG A CA 1
ATOM 701 C C . ARG A 1 90 ? -7.167 -11.124 -8.495 1.00 51.56 90 ARG A C 1
ATOM 703 O O . ARG A 1 90 ? -7.754 -10.152 -8.033 1.00 51.56 90 ARG A O 1
ATOM 710 N N . ARG A 1 91 ? -6.466 -11.073 -9.637 1.00 47.19 91 ARG A N 1
ATOM 711 C CA . ARG A 1 91 ? -6.045 -9.862 -10.379 1.00 47.19 91 ARG A CA 1
ATOM 712 C C . ARG A 1 91 ? -7.167 -8.874 -10.715 1.00 47.19 91 ARG A C 1
ATOM 714 O O . ARG A 1 91 ? -6.876 -7.706 -10.932 1.00 47.19 91 ARG A O 1
ATOM 721 N N . GLU A 1 92 ? -8.406 -9.337 -10.782 1.00 56.03 92 GLU A N 1
ATOM 722 C CA . GLU A 1 92 ? -9.472 -8.628 -11.487 1.00 56.03 92 GLU A CA 1
ATOM 723 C C . GLU A 1 92 ? -10.202 -7.592 -10.645 1.00 56.03 92 GLU A C 1
ATOM 725 O O . GLU A 1 92 ? -10.828 -6.714 -11.217 1.00 56.03 92 GLU A O 1
ATOM 730 N N . ASN A 1 93 ? -10.084 -7.613 -9.315 1.00 75.25 93 ASN A N 1
ATOM 731 C CA . ASN A 1 93 ? -10.932 -6.754 -8.498 1.00 75.25 93 ASN A CA 1
ATOM 732 C C . ASN A 1 93 ? -10.247 -6.230 -7.235 1.00 75.25 93 ASN A C 1
ATOM 734 O O . ASN A 1 93 ? -10.745 -6.392 -6.123 1.00 75.25 93 ASN A O 1
ATOM 738 N N . PHE A 1 94 ? -9.129 -5.514 -7.397 1.00 86.88 94 PHE A N 1
ATOM 739 C CA . PHE A 1 94 ? -8.628 -4.690 -6.291 1.00 86.88 94 PHE A CA 1
ATOM 740 C C . PHE A 1 94 ? -9.704 -3.718 -5.784 1.00 86.88 94 PHE A C 1
ATOM 742 O O . PHE A 1 94 ? -9.775 -3.471 -4.590 1.00 86.88 94 PHE A O 1
ATOM 749 N N . ALA A 1 95 ? -10.569 -3.214 -6.670 1.00 87.44 95 ALA A N 1
ATOM 750 C CA . ALA A 1 95 ? -11.699 -2.380 -6.279 1.00 87.44 95 ALA A CA 1
ATOM 751 C C . ALA A 1 95 ? -12.666 -3.110 -5.329 1.00 87.44 95 ALA A C 1
ATOM 753 O O . ALA A 1 95 ? -13.058 -2.525 -4.326 1.00 87.44 95 ALA A O 1
ATOM 754 N N . LEU A 1 96 ? -12.992 -4.388 -5.585 1.00 89.81 96 LEU A N 1
ATOM 755 C CA . LEU A 1 96 ? -13.814 -5.170 -4.651 1.00 89.81 96 LEU A CA 1
ATOM 756 C C . LEU A 1 96 ? -13.075 -5.433 -3.343 1.00 89.81 96 LEU A C 1
ATOM 758 O O . LEU A 1 96 ? -13.685 -5.355 -2.291 1.00 89.81 96 LEU A O 1
ATOM 762 N N . PHE A 1 97 ? -11.769 -5.699 -3.393 1.00 90.50 97 PHE A N 1
ATOM 763 C CA . PHE A 1 97 ? -10.964 -5.857 -2.181 1.00 90.50 97 PHE A CA 1
ATOM 764 C C . PHE A 1 97 ? -10.944 -4.574 -1.332 1.00 90.50 97 PHE A C 1
ATOM 766 O O . PHE A 1 97 ? -11.098 -4.631 -0.115 1.00 90.50 97 PHE A O 1
ATOM 773 N N . ASP A 1 98 ? -10.778 -3.409 -1.961 1.00 92.69 98 ASP A N 1
ATOM 774 C CA . ASP A 1 98 ? -10.778 -2.120 -1.264 1.00 92.69 98 ASP A CA 1
ATOM 775 C C . ASP A 1 98 ? -12.171 -1.773 -0.711 1.00 92.69 98 ASP A C 1
ATOM 777 O O . ASP A 1 98 ? -12.279 -1.254 0.402 1.00 92.69 98 ASP A O 1
ATOM 781 N N . ALA A 1 99 ? -13.230 -2.127 -1.448 1.00 92.25 99 ALA A N 1
ATOM 782 C CA . ALA A 1 99 ? -14.614 -2.023 -0.993 1.00 92.25 99 ALA A CA 1
ATOM 783 C C . ALA A 1 99 ? -14.909 -2.977 0.177 1.00 92.25 99 ALA A C 1
ATOM 785 O O . ALA A 1 99 ? -15.484 -2.555 1.171 1.00 92.25 99 ALA A O 1
ATOM 786 N N . GLU A 1 100 ? -14.431 -4.222 0.137 1.00 92.06 100 GLU A N 1
ATOM 787 C CA . GLU A 1 100 ? -14.597 -5.198 1.223 1.00 92.06 100 GLU A CA 1
ATOM 788 C C . GLU A 1 100 ? -13.879 -4.732 2.500 1.00 92.06 100 GLU A C 1
ATOM 790 O O . GLU A 1 100 ? -14.410 -4.861 3.600 1.00 92.06 100 GLU A O 1
ATOM 795 N N . ILE A 1 101 ? -12.707 -4.092 2.375 1.00 93.38 101 ILE A N 1
ATOM 796 C CA . ILE A 1 101 ? -12.045 -3.425 3.508 1.00 93.38 101 ILE A CA 1
ATOM 797 C C . ILE A 1 101 ? -12.913 -2.291 4.067 1.00 93.38 101 ILE A C 1
ATOM 799 O O . ILE A 1 101 ? -12.895 -2.042 5.280 1.00 93.38 101 ILE A O 1
ATOM 803 N N . LEU A 1 102 ? -13.624 -1.552 3.213 1.00 93.69 102 LEU A N 1
ATOM 804 C CA . LEU A 1 102 ? -14.499 -0.462 3.634 1.00 93.69 102 LEU A CA 1
ATOM 805 C C . LEU A 1 102 ? -15.762 -0.977 4.345 1.00 93.69 102 LEU A C 1
ATOM 807 O O . LEU A 1 102 ? -16.116 -0.446 5.398 1.00 93.69 102 LEU A O 1
ATOM 811 N N . GLU A 1 103 ? -16.406 -1.996 3.793 1.00 94.62 103 GLU A N 1
ATOM 812 C CA . GLU A 1 103 ? -17.710 -2.493 4.232 1.00 94.62 103 GLU A CA 1
ATOM 813 C C . GLU A 1 103 ? -17.603 -3.441 5.434 1.00 94.62 103 GLU A C 1
ATOM 815 O O . GLU A 1 103 ? -18.317 -3.268 6.425 1.00 94.62 103 GLU A O 1
ATOM 820 N N . ASP A 1 104 ? -16.675 -4.403 5.400 1.00 95.81 104 ASP A N 1
ATOM 821 C CA . ASP A 1 104 ? -16.534 -5.426 6.437 1.00 95.81 104 ASP A CA 1
ATOM 822 C C . ASP A 1 104 ? -15.483 -5.020 7.491 1.00 95.81 104 ASP A C 1
ATOM 824 O O . ASP A 1 104 ? -14.260 -5.070 7.293 1.00 95.81 104 ASP A O 1
ATOM 828 N N . LYS A 1 105 ? -15.980 -4.634 8.674 1.00 94.88 105 LYS A N 1
ATOM 829 C CA . LYS A 1 105 ? -15.154 -4.265 9.834 1.00 94.88 105 LYS A CA 1
ATOM 830 C C . LYS A 1 105 ? -14.309 -5.435 10.351 1.00 94.88 105 LYS A C 1
ATOM 832 O O . LYS A 1 105 ? -13.156 -5.219 10.731 1.00 94.88 105 LYS A O 1
ATOM 837 N N . GLU A 1 106 ? -14.840 -6.655 10.364 1.00 94.94 106 GLU A N 1
ATOM 838 C CA . GLU A 1 106 ? -14.122 -7.841 10.842 1.00 94.94 106 GLU A CA 1
ATOM 839 C C . GLU A 1 106 ? -13.011 -8.231 9.867 1.00 94.94 106 GLU A C 1
ATOM 841 O O . GLU A 1 106 ? -11.887 -8.544 10.272 1.00 94.94 106 GLU A O 1
ATOM 846 N N . TYR A 1 107 ? -13.287 -8.170 8.564 1.00 92.56 107 TYR A N 1
ATOM 847 C CA . TYR A 1 107 ? -12.282 -8.369 7.525 1.00 92.56 107 TYR A CA 1
ATOM 848 C C . TYR A 1 107 ? -11.154 -7.342 7.618 1.00 92.56 107 TYR A C 1
ATOM 850 O O . TYR A 1 107 ? -9.977 -7.719 7.687 1.00 92.56 107 TYR A O 1
ATOM 858 N N . ARG A 1 108 ? -11.497 -6.054 7.742 1.00 94.19 108 ARG A N 1
ATOM 859 C CA . ARG A 1 108 ? -10.519 -4.987 7.982 1.00 94.19 108 ARG A CA 1
ATOM 860 C C . ARG A 1 108 ? -9.661 -5.283 9.208 1.00 94.19 108 ARG A C 1
ATOM 862 O O . ARG A 1 108 ? -8.441 -5.128 9.149 1.00 94.19 108 ARG A O 1
ATOM 869 N N . GLN A 1 109 ? -10.266 -5.721 10.308 1.00 94.81 109 GLN A N 1
ATOM 870 C CA . GLN A 1 109 ? -9.540 -6.015 11.540 1.00 94.81 109 GLN A CA 1
ATOM 871 C C . GLN A 1 109 ? -8.594 -7.214 11.387 1.00 94.81 109 GLN A C 1
ATOM 873 O O . GLN A 1 109 ? -7.451 -7.158 11.848 1.00 94.81 109 GLN A O 1
ATOM 878 N N . ARG A 1 110 ? -9.009 -8.267 10.672 1.00 94.56 110 ARG A N 1
ATOM 879 C CA . ARG A 1 110 ? -8.141 -9.407 10.329 1.00 94.56 110 ARG A CA 1
ATOM 880 C C . ARG A 1 110 ? -6.926 -8.964 9.516 1.00 94.56 110 ARG A C 1
ATOM 882 O O . ARG A 1 110 ? -5.806 -9.371 9.828 1.00 94.56 110 ARG A O 1
ATOM 889 N N . ILE A 1 111 ? -7.121 -8.086 8.532 1.00 94.44 111 ILE A N 1
ATOM 890 C CA . ILE A 1 111 ? -6.028 -7.504 7.742 1.00 94.44 111 ILE A CA 1
ATOM 891 C C . ILE A 1 111 ? -5.110 -6.652 8.625 1.00 94.44 111 ILE A C 1
ATOM 893 O O . ILE A 1 111 ? -3.894 -6.850 8.597 1.00 94.44 111 ILE A O 1
ATOM 897 N N . LYS A 1 112 ? -5.667 -5.753 9.452 1.00 95.50 112 LYS A N 1
ATOM 898 C CA . LYS A 1 112 ? -4.892 -4.923 10.390 1.00 95.50 112 LYS A CA 1
ATOM 899 C C . LYS A 1 112 ? -4.013 -5.784 11.300 1.00 95.50 112 LYS A C 1
ATOM 901 O O . LYS A 1 112 ? -2.819 -5.516 11.430 1.00 95.50 112 LYS A O 1
ATOM 906 N N . ASN A 1 113 ? -4.578 -6.843 11.879 1.00 95.31 113 ASN A N 1
ATOM 907 C CA . ASN A 1 113 ? -3.859 -7.770 12.752 1.00 95.31 113 ASN A CA 1
ATOM 908 C C . ASN A 1 113 ? -2.756 -8.513 12.000 1.00 95.31 113 ASN A C 1
ATOM 910 O O . ASN A 1 113 ? -1.621 -8.574 12.469 1.00 95.31 113 ASN A O 1
ATOM 914 N N . ARG A 1 114 ? -3.047 -9.018 10.798 1.00 95.31 114 ARG A N 1
ATOM 915 C CA . ARG A 1 114 ? -2.044 -9.696 9.975 1.00 95.31 114 ARG A CA 1
ATOM 916 C C . ARG A 1 114 ? -0.883 -8.769 9.618 1.00 95.31 114 ARG A C 1
ATOM 918 O O . ARG A 1 114 ? 0.264 -9.163 9.784 1.00 95.31 114 ARG A O 1
ATOM 925 N N . ILE A 1 115 ? -1.164 -7.533 9.197 1.00 95.19 115 ILE A N 1
ATOM 926 C CA . ILE A 1 115 ? -0.133 -6.522 8.909 1.00 95.19 115 ILE A CA 1
ATOM 927 C C . ILE A 1 115 ? 0.682 -6.220 10.171 1.00 95.19 115 ILE A C 1
ATOM 929 O O . ILE A 1 115 ? 1.907 -6.215 10.111 1.00 95.19 115 ILE A O 1
ATOM 933 N N . LYS A 1 116 ? 0.027 -6.033 11.323 1.00 94.94 116 LYS A N 1
ATOM 934 C CA . LYS A 1 116 ? 0.690 -5.773 12.610 1.00 94.94 116 LYS A CA 1
ATOM 935 C C . LYS A 1 116 ? 1.721 -6.850 12.954 1.00 94.94 116 LYS A C 1
ATOM 937 O O . LYS A 1 116 ? 2.791 -6.516 13.448 1.00 94.94 116 LYS A O 1
ATOM 942 N N . HIS A 1 117 ? 1.420 -8.119 12.683 1.00 94.19 117 HIS A N 1
ATOM 943 C CA . HIS A 1 117 ? 2.341 -9.233 12.931 1.00 94.19 117 HIS A CA 1
ATOM 944 C C . HIS A 1 117 ? 3.481 -9.348 11.908 1.00 94.19 117 HIS A C 1
ATOM 946 O O . HIS A 1 117 ? 4.457 -10.038 12.180 1.00 94.19 117 HIS A O 1
ATOM 952 N N . MET A 1 118 ? 3.380 -8.682 10.756 1.00 93.19 118 MET A N 1
ATOM 953 C CA . MET A 1 118 ? 4.442 -8.636 9.745 1.00 93.19 118 MET A CA 1
ATOM 954 C C . MET A 1 118 ? 5.418 -7.470 9.945 1.00 93.19 118 MET A C 1
ATOM 956 O O . MET A 1 118 ? 6.473 -7.447 9.314 1.00 93.19 118 MET A O 1
ATOM 960 N N . ILE A 1 119 ? 5.066 -6.490 10.781 1.00 92.38 119 ILE A N 1
ATOM 961 C CA . ILE A 1 119 ? 5.933 -5.350 11.079 1.00 92.38 119 ILE A CA 1
ATOM 962 C C . ILE A 1 119 ? 6.897 -5.761 12.200 1.00 92.38 119 ILE A C 1
ATOM 964 O O . ILE A 1 119 ? 6.439 -6.098 13.297 1.00 92.38 119 ILE A O 1
ATOM 968 N N . PRO A 1 120 ? 8.221 -5.727 11.966 1.00 87.44 120 PRO A N 1
ATOM 969 C CA . PRO A 1 120 ? 9.183 -5.963 13.031 1.00 87.44 120 PRO A CA 1
ATOM 970 C C . PRO A 1 120 ? 9.043 -4.864 14.088 1.00 87.44 120 PRO A C 1
ATOM 972 O O . PRO A 1 120 ? 8.868 -3.689 13.768 1.00 87.44 120 PRO A O 1
ATOM 975 N N . ARG A 1 121 ? 9.138 -5.241 15.365 1.00 80.38 121 ARG A N 1
ATOM 976 C CA . ARG A 1 121 ? 9.127 -4.279 16.485 1.00 80.38 121 ARG A CA 1
ATOM 977 C C . ARG A 1 121 ? 10.472 -3.574 16.680 1.00 80.38 121 ARG A C 1
ATOM 979 O O . ARG A 1 121 ? 10.631 -2.788 17.609 1.00 80.38 121 ARG A O 1
ATOM 986 N N . GLU A 1 122 ? 11.448 -3.894 15.841 1.00 77.81 122 GLU A N 1
ATOM 987 C CA . GLU A 1 122 ? 12.772 -3.293 15.870 1.00 77.81 122 GLU A CA 1
ATOM 988 C C . GLU A 1 122 ? 12.719 -1.828 15.426 1.00 77.81 122 GLU A C 1
ATOM 990 O O . GLU A 1 122 ? 11.858 -1.418 14.647 1.00 77.81 122 GLU A O 1
ATOM 995 N N . ARG A 1 123 ? 13.658 -1.019 15.929 1.00 67.62 123 ARG A N 1
ATOM 996 C CA . ARG A 1 123 ? 13.679 0.433 15.679 1.00 67.62 123 ARG A CA 1
ATOM 997 C C . ARG A 1 123 ? 13.952 0.792 14.213 1.00 67.62 123 ARG A C 1
ATOM 999 O O . ARG A 1 123 ? 13.577 1.879 13.780 1.00 67.62 123 ARG A O 1
ATOM 1006 N N . ASN A 1 124 ? 14.568 -0.110 13.449 1.00 77.62 124 ASN A N 1
ATOM 1007 C CA . ASN A 1 124 ? 14.977 0.146 12.072 1.00 77.62 124 ASN A CA 1
ATOM 1008 C C . ASN A 1 124 ? 13.936 -0.408 11.096 1.00 77.62 124 ASN A C 1
ATOM 1010 O O . ASN A 1 124 ? 13.969 -1.571 10.696 1.00 77.62 124 ASN A O 1
ATOM 1014 N N . TYR A 1 125 ? 12.977 0.438 10.723 1.00 79.06 125 TYR A N 1
ATOM 1015 C CA . TYR A 1 125 ? 11.975 0.077 9.731 1.00 79.06 125 TYR A CA 1
ATOM 1016 C C . TYR A 1 125 ? 12.528 0.207 8.306 1.00 79.06 125 TYR A C 1
ATOM 1018 O O . TYR A 1 125 ? 12.573 1.297 7.730 1.00 79.06 125 TYR A O 1
ATOM 1026 N N . ASP A 1 126 ? 12.906 -0.925 7.717 1.00 82.25 126 ASP A N 1
ATOM 1027 C CA . ASP A 1 126 ? 13.401 -0.956 6.341 1.00 82.25 126 ASP A CA 1
ATOM 1028 C C . ASP A 1 126 ? 12.293 -1.061 5.287 1.00 82.25 126 ASP A C 1
ATOM 1030 O O . ASP A 1 126 ? 11.244 -1.679 5.483 1.00 82.25 126 ASP A O 1
ATOM 1034 N N . THR A 1 127 ? 12.587 -0.537 4.092 1.00 81.19 127 THR A N 1
ATOM 1035 C CA . THR A 1 127 ? 11.726 -0.645 2.895 1.00 81.19 127 THR A CA 1
ATOM 1036 C C . THR A 1 127 ? 11.353 -2.090 2.538 1.00 81.19 127 THR A C 1
ATOM 1038 O O . THR A 1 127 ? 10.293 -2.326 1.955 1.00 81.19 127 THR A O 1
ATOM 1041 N N . HIS A 1 128 ? 12.189 -3.065 2.906 1.00 85.12 128 HIS A N 1
ATOM 1042 C CA . HIS A 1 128 ? 11.956 -4.481 2.634 1.00 85.12 128 HIS A CA 1
ATOM 1043 C C . HIS A 1 128 ? 10.690 -5.021 3.320 1.00 85.12 128 HIS A C 1
ATOM 1045 O O . HIS A 1 128 ? 9.955 -5.812 2.722 1.00 85.12 128 HIS A O 1
ATOM 1051 N N . HIS A 1 129 ? 10.384 -4.553 4.533 1.00 89.25 129 HIS A N 1
ATOM 1052 C CA . HIS A 1 129 ? 9.208 -4.994 5.288 1.00 89.25 129 HIS A CA 1
ATOM 1053 C C . HIS A 1 129 ? 7.919 -4.575 4.587 1.00 89.25 129 HIS A C 1
ATOM 1055 O O . HIS A 1 129 ? 7.049 -5.408 4.330 1.00 89.25 129 HIS A O 1
ATOM 1061 N N . LEU A 1 130 ? 7.845 -3.309 4.165 1.00 91.94 130 LEU A N 1
ATOM 1062 C CA . LEU A 1 130 ? 6.698 -2.812 3.412 1.00 91.94 130 LEU A CA 1
ATOM 1063 C C . LEU A 1 130 ? 6.531 -3.559 2.087 1.00 91.94 130 LEU A C 1
ATOM 1065 O O . LEU A 1 130 ? 5.423 -3.948 1.736 1.00 91.94 130 LEU A O 1
ATOM 1069 N N . SER A 1 131 ? 7.630 -3.806 1.371 1.00 92.81 131 SER A N 1
ATOM 1070 C CA . SER A 1 131 ? 7.616 -4.585 0.129 1.00 92.81 131 SER A CA 1
ATOM 1071 C C . SER A 1 131 ? 7.083 -6.004 0.354 1.00 92.81 131 SER A C 1
ATOM 1073 O O . SER A 1 131 ? 6.249 -6.481 -0.411 1.00 92.81 131 SER A O 1
ATOM 1075 N N . THR A 1 132 ? 7.488 -6.654 1.448 1.00 92.38 132 THR A N 1
ATOM 1076 C CA . THR A 1 132 ? 7.015 -7.994 1.829 1.00 92.38 132 THR A CA 1
ATOM 1077 C C . THR A 1 132 ? 5.518 -7.997 2.118 1.00 92.38 132 THR A C 1
ATOM 1079 O O . THR A 1 132 ? 4.798 -8.850 1.606 1.00 92.38 132 THR A O 1
ATOM 1082 N N . ILE A 1 133 ? 5.030 -7.011 2.874 1.00 93.88 133 ILE A N 1
ATOM 1083 C CA . ILE A 1 133 ? 3.600 -6.850 3.159 1.00 93.88 133 ILE A CA 1
ATOM 1084 C C . ILE A 1 133 ? 2.821 -6.636 1.859 1.00 93.88 133 ILE A C 1
ATOM 1086 O O . ILE A 1 133 ? 1.835 -7.326 1.614 1.00 93.88 133 ILE A O 1
ATOM 1090 N N . LEU A 1 134 ? 3.275 -5.728 0.991 1.00 93.50 134 LEU A N 1
ATOM 1091 C CA . LEU A 1 134 ? 2.593 -5.447 -0.271 1.00 93.50 134 LEU A CA 1
ATOM 1092 C C . LEU A 1 134 ? 2.521 -6.680 -1.173 1.00 93.50 134 LEU A C 1
ATOM 1094 O O . LEU A 1 134 ? 1.479 -6.900 -1.773 1.00 93.50 134 LEU A O 1
ATOM 1098 N N . ARG A 1 135 ? 3.565 -7.515 -1.227 1.00 92.06 135 ARG A N 1
ATOM 1099 C CA . ARG A 1 135 ? 3.569 -8.759 -2.020 1.00 92.06 135 ARG A CA 1
ATOM 1100 C C . ARG A 1 135 ? 2.543 -9.792 -1.556 1.00 92.06 135 ARG A C 1
ATOM 1102 O O . ARG A 1 135 ? 2.120 -10.617 -2.356 1.00 92.06 135 ARG A O 1
ATOM 1109 N N . VAL A 1 136 ? 2.136 -9.760 -0.286 1.00 91.88 136 VAL A N 1
ATOM 1110 C CA . VAL A 1 136 ? 1.097 -10.667 0.231 1.00 91.88 136 VAL A CA 1
ATOM 1111 C C . VAL A 1 136 ? -0.290 -10.295 -0.298 1.00 91.88 136 VAL A C 1
ATOM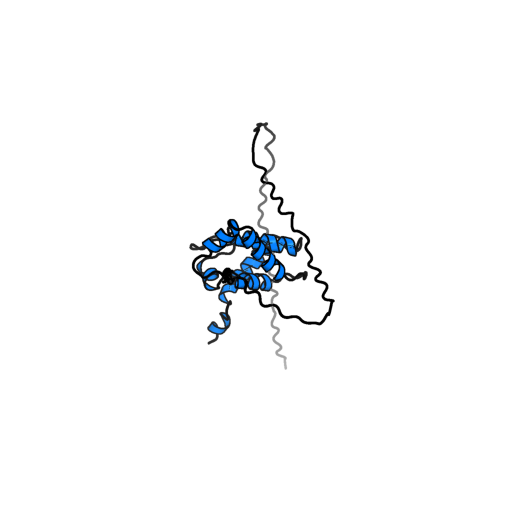 1113 O O . VAL A 1 136 ? -1.108 -11.182 -0.534 1.00 91.88 136 VAL A O 1
ATOM 1116 N N . TYR A 1 137 ? -0.555 -9.001 -0.493 1.00 91.38 137 TYR A N 1
ATOM 1117 C CA . TYR A 1 137 ? -1.881 -8.502 -0.876 1.00 91.38 137 TYR A CA 1
ATOM 1118 C C . TYR A 1 137 ? -1.980 -8.083 -2.344 1.00 91.38 137 TYR A C 1
ATOM 1120 O O . TYR A 1 137 ? -3.067 -8.094 -2.911 1.00 91.38 137 TYR A O 1
ATOM 1128 N N . LEU A 1 138 ? -0.867 -7.709 -2.973 1.00 90.75 138 LEU A N 1
ATOM 1129 C CA . LEU A 1 138 ? -0.823 -7.172 -4.326 1.00 90.75 138 LEU A CA 1
ATOM 1130 C C . LEU A 1 138 ? 0.053 -8.042 -5.219 1.00 90.75 138 LEU A C 1
ATOM 1132 O O . LEU A 1 138 ? 1.211 -8.326 -4.914 1.00 90.75 138 LEU A O 1
ATOM 1136 N N . LYS A 1 139 ? -0.481 -8.388 -6.389 1.00 89.12 139 LYS A N 1
ATOM 1137 C CA . LYS A 1 139 ? 0.292 -9.048 -7.443 1.00 89.12 139 LYS A CA 1
ATOM 1138 C C . LYS A 1 139 ? 1.160 -8.030 -8.177 1.00 89.12 139 LYS A C 1
ATOM 1140 O O . LYS A 1 139 ? 0.732 -6.902 -8.422 1.00 89.12 139 LYS A O 1
ATOM 1145 N N . LYS A 1 140 ? 2.350 -8.458 -8.604 1.00 88.94 140 LYS A N 1
ATOM 1146 C CA . LYS A 1 140 ? 3.290 -7.646 -9.391 1.00 88.94 140 LYS A CA 1
ATOM 1147 C C . LYS A 1 140 ? 2.626 -6.948 -10.579 1.00 88.94 140 LYS A C 1
ATOM 1149 O O . LYS A 1 140 ? 2.800 -5.748 -10.758 1.00 88.94 140 LYS A O 1
ATOM 1154 N N . GLU A 1 141 ? 1.863 -7.694 -11.375 1.00 87.19 141 GLU A N 1
ATOM 1155 C CA . GLU A 1 141 ? 1.210 -7.161 -12.575 1.00 87.19 141 GLU A CA 1
ATOM 1156 C C . GLU A 1 141 ? 0.250 -6.018 -12.248 1.00 87.19 141 GLU A C 1
ATOM 1158 O O . GLU A 1 141 ? 0.358 -4.962 -12.860 1.00 87.19 141 GLU A O 1
ATOM 1163 N N . LEU A 1 142 ? -0.585 -6.185 -11.216 1.00 87.62 142 LEU A N 1
ATOM 1164 C CA . LEU A 1 142 ? -1.526 -5.166 -10.747 1.00 87.62 142 LEU A CA 1
ATOM 1165 C C . LEU A 1 142 ? -0.801 -3.884 -10.311 1.00 87.62 142 LEU A C 1
ATOM 1167 O O . LEU A 1 142 ? -1.220 -2.775 -10.635 1.00 87.62 142 LEU A O 1
ATOM 1171 N N . VAL A 1 143 ? 0.316 -4.021 -9.590 1.00 87.88 143 VAL A N 1
ATOM 1172 C CA . VAL A 1 143 ? 1.122 -2.869 -9.162 1.00 87.88 143 VAL A CA 1
ATOM 1173 C C . VAL A 1 143 ? 1.698 -2.113 -10.353 1.00 87.88 143 VAL A C 1
ATOM 1175 O O . VAL A 1 143 ? 1.700 -0.882 -10.364 1.00 87.88 143 VAL A O 1
ATOM 1178 N N . LEU A 1 144 ? 2.170 -2.836 -11.366 1.00 86.06 144 LEU A N 1
ATOM 1179 C CA . LEU A 1 144 ? 2.770 -2.236 -12.550 1.00 86.06 144 LEU A CA 1
ATOM 1180 C C . LEU A 1 144 ? 1.731 -1.631 -13.497 1.00 86.06 144 LEU A C 1
ATOM 1182 O O . LEU A 1 144 ? 2.027 -0.588 -14.083 1.00 86.06 144 LEU A O 1
ATOM 1186 N N . SER A 1 145 ? 0.547 -2.231 -13.640 1.00 84.12 145 SER A N 1
ATOM 1187 C CA . SER A 1 145 ? -0.516 -1.743 -14.525 1.00 84.12 145 SER A CA 1
ATOM 1188 C C . SER A 1 145 ? -1.305 -0.594 -13.908 1.00 84.12 145 SER A C 1
ATOM 1190 O O . SER A 1 145 ? -1.537 0.403 -14.583 1.00 84.12 145 SER A O 1
ATOM 1192 N N . THR A 1 146 ? -1.669 -0.697 -12.628 1.00 79.81 146 THR A N 1
ATOM 1193 C CA . THR A 1 146 ? -2.818 0.047 -12.089 1.00 79.81 146 THR A CA 1
ATOM 1194 C C . THR A 1 146 ? -2.429 1.167 -11.132 1.00 79.81 146 THR A C 1
ATOM 1196 O O . THR A 1 146 ? -3.143 2.162 -11.050 1.00 79.81 146 THR A O 1
ATOM 1199 N N . PHE A 1 147 ? -1.297 1.056 -10.426 1.00 82.12 147 PHE A N 1
ATOM 1200 C CA . PHE A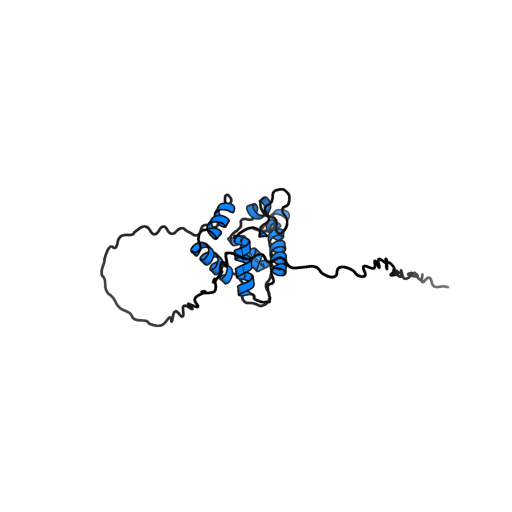 1 147 ? -0.988 1.972 -9.325 1.00 82.12 147 PHE A CA 1
ATOM 1201 C C . PHE A 1 147 ? 0.133 2.968 -9.601 1.00 82.12 147 PHE A C 1
ATOM 1203 O O . PHE A 1 147 ? 1.169 2.667 -10.198 1.00 82.12 147 PHE A O 1
ATOM 1210 N N . THR A 1 148 ? -0.042 4.166 -9.044 1.00 78.25 148 THR A N 1
ATOM 1211 C CA . THR A 1 148 ? 1.041 5.114 -8.773 1.00 78.25 148 THR A CA 1
ATOM 1212 C C . THR A 1 148 ? 1.122 5.419 -7.282 1.00 78.25 148 THR A C 1
ATOM 1214 O O . THR A 1 148 ? 0.144 5.363 -6.543 1.00 78.25 148 THR A O 1
ATOM 1217 N N . SER A 1 149 ? 2.324 5.753 -6.809 1.00 68.06 149 SER A N 1
ATOM 1218 C CA . SER A 1 149 ? 2.558 5.975 -5.378 1.00 68.06 149 SER A CA 1
ATOM 1219 C C . SER A 1 149 ? 1.896 7.247 -4.826 1.00 68.06 149 SER A C 1
ATOM 1221 O O . SER A 1 149 ? 1.444 7.233 -3.686 1.00 68.06 149 SER A O 1
ATOM 1223 N N . VAL A 1 150 ? 1.881 8.354 -5.584 1.00 64.06 150 VAL A N 1
ATOM 1224 C CA . VAL A 1 150 ? 1.539 9.689 -5.030 1.00 64.06 150 VAL A CA 1
ATOM 1225 C C . VAL A 1 150 ? 0.663 10.541 -5.953 1.00 64.06 150 VAL A C 1
ATOM 1227 O O . VAL A 1 150 ? -0.242 11.236 -5.483 1.00 64.06 150 VAL A O 1
ATOM 1230 N N . ARG A 1 151 ? 0.940 10.539 -7.260 1.00 67.31 151 ARG A N 1
ATOM 1231 C CA . ARG A 1 151 ? 0.215 11.341 -8.254 1.00 67.31 151 ARG A CA 1
ATOM 1232 C C . ARG A 1 151 ? -0.320 10.426 -9.345 1.00 67.31 151 ARG A C 1
ATOM 1234 O O . ARG A 1 151 ? 0.421 9.553 -9.801 1.00 67.31 151 ARG A O 1
ATOM 1241 N N . ALA A 1 152 ? -1.572 10.630 -9.745 1.00 72.88 152 ALA A N 1
ATOM 1242 C CA . ALA A 1 152 ? -2.136 9.969 -10.914 1.00 72.88 152 ALA A CA 1
ATOM 1243 C C . ALA A 1 152 ? -1.246 10.264 -12.128 1.00 72.88 152 ALA A C 1
ATOM 1245 O O . ALA A 1 152 ? -0.778 11.391 -12.310 1.00 72.88 152 ALA A O 1
ATOM 1246 N N . LYS A 1 153 ? -0.942 9.234 -12.911 1.00 74.31 153 LYS A N 1
ATOM 1247 C CA . LYS A 1 153 ? -0.142 9.364 -14.129 1.00 74.31 153 LYS A CA 1
ATOM 1248 C C . LYS A 1 153 ? -0.620 8.316 -15.113 1.00 74.31 153 LYS A C 1
ATOM 1250 O O . LYS A 1 153 ? -0.634 7.146 -14.748 1.00 74.31 153 LYS A O 1
ATOM 1255 N N . ASN A 1 154 ? -0.940 8.734 -16.336 1.00 66.56 154 ASN A N 1
ATOM 1256 C CA . ASN A 1 154 ? -1.294 7.845 -17.445 1.00 66.56 154 ASN A CA 1
ATOM 1257 C C . ASN A 1 154 ? -2.340 6.800 -17.013 1.00 66.56 154 ASN A C 1
ATOM 1259 O O . ASN A 1 154 ? -2.031 5.614 -16.995 1.00 66.56 154 ASN A O 1
ATOM 1263 N N . GLU A 1 155 ? -3.508 7.263 -16.549 1.00 77.25 155 GLU A N 1
ATOM 1264 C CA . GLU A 1 155 ? -4.656 6.422 -16.139 1.00 77.25 155 GLU A CA 1
ATOM 1265 C C . GLU A 1 155 ? -4.464 5.586 -14.862 1.00 77.25 155 GLU A C 1
ATOM 1267 O O . GLU A 1 155 ? -5.406 4.968 -14.373 1.00 77.25 155 GLU A O 1
ATOM 1272 N N . LYS A 1 156 ? -3.275 5.606 -14.251 1.00 81.00 156 LYS A N 1
ATOM 1273 C CA . LYS A 1 156 ? -3.027 4.880 -13.002 1.00 81.00 156 LYS A CA 1
ATOM 1274 C C . LYS A 1 156 ? -3.625 5.587 -11.797 1.00 81.00 156 LYS A C 1
ATOM 1276 O O . LYS A 1 156 ? -3.435 6.794 -11.606 1.00 81.00 156 LYS A O 1
ATOM 1281 N N . VAL A 1 157 ? -4.257 4.791 -10.941 1.00 82.81 157 VAL A N 1
ATOM 1282 C CA . VAL A 1 157 ? -4.897 5.242 -9.711 1.00 82.81 157 VAL A CA 1
ATOM 1283 C C . VAL A 1 157 ? -3.832 5.441 -8.626 1.00 82.81 157 VAL A C 1
ATOM 1285 O O . VAL A 1 157 ? -2.990 4.564 -8.398 1.00 82.81 157 VAL A O 1
ATOM 1288 N N . PRO A 1 158 ? -3.824 6.591 -7.938 1.00 86.94 158 PRO A N 1
ATOM 1289 C CA . PRO A 1 158 ? -2.940 6.805 -6.804 1.00 86.94 158 PRO A CA 1
ATOM 1290 C C . PRO A 1 158 ? -3.349 5.906 -5.627 1.00 86.94 158 PRO A C 1
ATOM 1292 O O . PRO A 1 158 ? -4.454 6.001 -5.101 1.00 86.94 158 PRO A O 1
ATOM 1295 N N . LEU A 1 159 ? -2.424 5.068 -5.152 1.00 88.50 159 LEU A N 1
ATOM 1296 C CA . LEU A 1 159 ? -2.700 4.132 -4.054 1.00 88.50 159 LEU A CA 1
ATOM 1297 C C . LEU A 1 159 ? -3.095 4.855 -2.755 1.00 88.50 159 LEU A C 1
ATOM 1299 O O . LEU A 1 159 ? -3.848 4.310 -1.956 1.00 88.50 159 LEU A O 1
ATOM 1303 N N . LYS A 1 160 ? -2.625 6.092 -2.557 1.00 90.25 160 LYS A N 1
ATOM 1304 C CA . LYS A 1 160 ? -2.894 6.909 -1.361 1.00 90.25 160 LYS A CA 1
ATOM 1305 C C . LYS A 1 160 ? -4.391 7.121 -1.069 1.00 90.25 160 LYS A C 1
ATOM 1307 O O . LYS A 1 160 ? -4.750 7.361 0.079 1.00 90.25 160 LYS A O 1
ATOM 1312 N N . ASP A 1 161 ? -5.233 7.055 -2.100 1.00 89.19 161 ASP A N 1
ATOM 1313 C CA . ASP A 1 161 ? -6.662 7.356 -1.990 1.00 89.19 161 ASP A CA 1
ATOM 1314 C C . ASP A 1 161 ? -7.489 6.105 -1.624 1.00 89.19 161 ASP A C 1
ATOM 1316 O O . ASP A 1 161 ? -8.662 6.217 -1.279 1.00 89.19 161 ASP A O 1
ATOM 1320 N N . THR A 1 162 ? -6.857 4.926 -1.609 1.00 92.94 162 THR A N 1
ATOM 1321 C CA . THR A 1 162 ? -7.488 3.632 -1.295 1.00 92.94 162 THR A CA 1
ATOM 1322 C C . THR A 1 162 ? -7.669 3.410 0.210 1.00 92.94 162 THR A C 1
ATOM 1324 O O . THR A 1 162 ? -6.902 3.917 1.043 1.00 92.94 162 THR A O 1
ATOM 1327 N N . HIS A 1 163 ? -8.658 2.602 0.588 1.00 95.12 163 HIS A N 1
ATOM 1328 C CA . HIS A 1 163 ? -8.866 2.184 1.978 1.00 95.12 163 HIS A CA 1
ATOM 1329 C C . HIS A 1 163 ? -7.743 1.279 2.480 1.00 95.12 163 HIS A C 1
ATOM 1331 O O . HIS A 1 163 ? -7.328 1.387 3.639 1.00 95.12 163 HIS A O 1
ATOM 1337 N N . PHE A 1 164 ? -7.176 0.460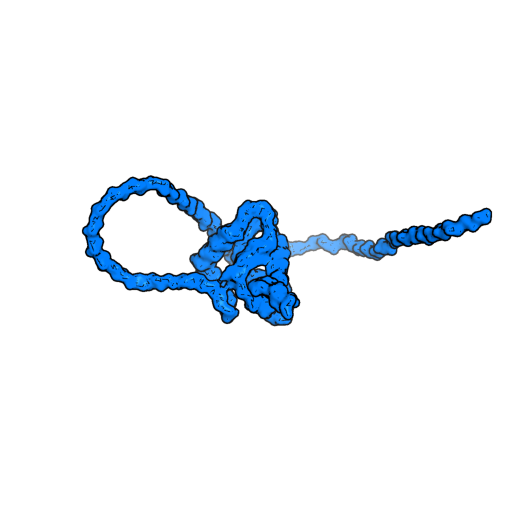 1.600 1.00 94.69 164 PHE A N 1
ATOM 1338 C CA . PHE A 1 164 ? -6.010 -0.358 1.885 1.00 94.69 164 PHE A CA 1
ATOM 1339 C C . PHE A 1 164 ? -4.797 0.489 2.291 1.00 94.69 164 PHE A C 1
ATOM 1341 O O . PHE A 1 164 ? -4.134 0.170 3.280 1.00 94.69 164 PHE A O 1
ATOM 1348 N N . TYR A 1 165 ? -4.532 1.614 1.613 1.00 95.19 165 TYR A N 1
ATOM 1349 C CA . TYR A 1 165 ? -3.467 2.540 2.020 1.00 95.19 165 TYR A CA 1
ATOM 1350 C C . TYR A 1 165 ? -3.708 3.120 3.413 1.00 95.19 165 TYR A C 1
ATOM 1352 O O . TYR A 1 165 ? -2.799 3.113 4.244 1.00 95.19 165 TYR A O 1
ATOM 1360 N N . LYS A 1 166 ? -4.932 3.586 3.694 1.00 95.56 166 LYS A N 1
ATOM 1361 C CA . LYS A 1 166 ? -5.296 4.123 5.016 1.00 95.56 166 LYS A CA 1
ATOM 1362 C C . LYS A 1 166 ? -5.112 3.064 6.106 1.00 95.56 166 LYS A C 1
ATOM 1364 O O . LYS A 1 166 ? -4.585 3.364 7.177 1.00 95.56 166 LYS A O 1
ATOM 1369 N N . CYS A 1 167 ? -5.483 1.817 5.810 1.00 95.19 167 CYS A N 1
ATOM 1370 C CA . CYS A 1 167 ? -5.281 0.671 6.689 1.00 95.19 167 CYS A CA 1
ATOM 1371 C C . CYS A 1 167 ? -3.791 0.411 6.953 1.00 95.19 167 CYS A C 1
ATOM 1373 O O . CYS A 1 167 ? -3.390 0.286 8.109 1.00 95.19 167 CYS A O 1
ATOM 1375 N N . LEU A 1 168 ? -2.957 0.377 5.908 1.00 95.81 168 LEU A N 1
ATOM 1376 C CA . LEU A 1 168 ? -1.511 0.215 6.056 1.00 95.81 168 LEU A CA 1
ATOM 1377 C C . LEU A 1 168 ? -0.919 1.338 6.908 1.00 95.81 168 LEU A C 1
ATOM 1379 O O . LEU A 1 168 ? -0.244 1.046 7.893 1.00 95.81 168 LEU A O 1
ATOM 1383 N N . LEU A 1 169 ? -1.194 2.598 6.569 1.00 95.81 169 LEU A N 1
ATOM 1384 C CA . LEU A 1 169 ? -0.660 3.752 7.287 1.00 95.81 169 LEU A CA 1
ATOM 1385 C C . LEU A 1 169 ? -1.030 3.691 8.773 1.00 95.81 169 LEU A C 1
ATOM 1387 O O . LEU A 1 169 ? -0.140 3.776 9.611 1.00 95.81 169 LEU A O 1
ATOM 1391 N N . SER A 1 170 ? -2.308 3.462 9.090 1.00 95.88 170 SER A N 1
ATOM 1392 C CA . SER A 1 170 ? -2.807 3.362 10.468 1.00 95.88 170 SER A CA 1
ATOM 1393 C C . SER A 1 170 ? -2.094 2.280 11.283 1.00 95.88 170 SER A C 1
ATOM 1395 O O . SER A 1 170 ? -1.742 2.506 12.440 1.00 95.88 170 SER A O 1
ATOM 1397 N N . VAL A 1 171 ? -1.844 1.106 10.695 1.00 96.12 171 VAL A N 1
ATOM 1398 C CA . VAL A 1 171 ? -1.146 0.023 11.401 1.00 96.12 171 VAL A CA 1
ATOM 1399 C C . VAL A 1 171 ? 0.330 0.368 11.610 1.00 96.12 171 VAL A C 1
ATOM 1401 O O . VAL A 1 171 ? 0.853 0.153 12.700 1.00 96.12 171 VAL A O 1
ATOM 1404 N N . HIS A 1 172 ? 1.000 0.940 10.607 1.00 94.62 172 HIS A N 1
ATOM 1405 C CA . HIS A 1 172 ? 2.422 1.276 10.709 1.00 94.62 172 HIS A CA 1
ATOM 1406 C C . HIS A 1 172 ? 2.683 2.415 11.694 1.00 94.62 172 HIS A C 1
ATOM 1408 O O . HIS A 1 172 ? 3.597 2.303 12.508 1.00 94.62 172 HIS A O 1
ATOM 1414 N N . THR A 1 173 ? 1.872 3.477 11.674 1.00 93.94 173 THR A N 1
ATOM 1415 C CA . THR A 1 173 ? 1.991 4.578 12.642 1.00 93.94 173 THR A CA 1
ATOM 1416 C C . THR A 1 173 ? 1.701 4.099 14.060 1.00 93.94 173 THR A C 1
ATOM 1418 O O . THR A 1 173 ? 2.390 4.496 14.991 1.00 93.94 173 THR A O 1
ATOM 1421 N N . ARG A 1 174 ? 0.746 3.178 14.238 1.00 93.81 174 ARG A N 1
ATOM 1422 C CA . ARG A 1 174 ? 0.431 2.611 15.554 1.00 93.81 174 ARG A CA 1
ATOM 1423 C C . ARG A 1 174 ? 1.526 1.695 16.099 1.00 93.81 174 ARG A C 1
ATOM 1425 O O . ARG A 1 174 ? 1.771 1.706 17.299 1.00 93.81 174 ARG A O 1
ATOM 1432 N N . VAL A 1 175 ? 2.148 0.874 15.253 1.00 92.88 175 VAL A N 1
ATOM 1433 C CA . VAL A 1 175 ? 3.186 -0.078 15.689 1.00 92.88 175 VAL A CA 1
ATOM 1434 C C . VAL 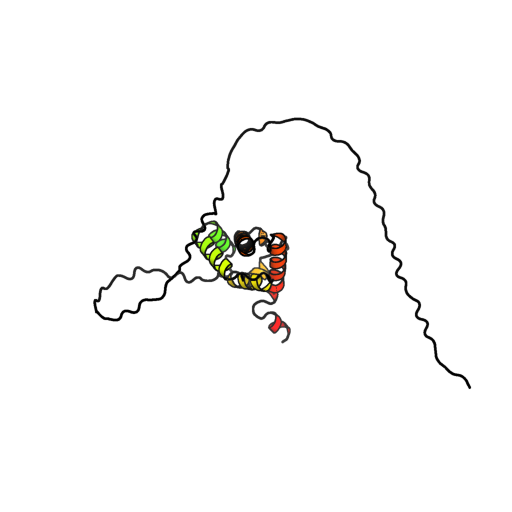A 1 175 ? 4.524 0.617 15.928 1.00 92.88 175 VAL A C 1
ATOM 1436 O O . VAL A 1 175 ? 5.213 0.287 16.888 1.00 92.88 175 VAL A O 1
ATOM 1439 N N . LEU A 1 176 ? 4.893 1.570 15.073 1.00 91.88 176 LEU A N 1
ATOM 1440 C CA . LEU A 1 176 ? 6.207 2.219 15.108 1.00 91.88 176 LEU A CA 1
ATOM 1441 C C . LEU A 1 176 ? 6.200 3.554 15.868 1.00 91.88 176 LEU A C 1
ATOM 1443 O O . LEU A 1 176 ? 7.272 4.081 16.175 1.00 91.88 176 LEU A O 1
ATOM 1447 N N . GLY A 1 177 ? 5.016 4.095 16.170 1.00 90.62 177 GLY A N 1
ATOM 1448 C CA . GLY A 1 177 ? 4.838 5.347 16.898 1.00 90.62 177 GLY A CA 1
ATOM 1449 C C . GLY A 1 177 ? 5.536 6.516 16.207 1.00 90.62 177 GLY A C 1
ATOM 1450 O O . GLY A 1 177 ? 5.437 6.703 14.994 1.00 90.62 177 GLY A O 1
ATOM 1451 N N . GLU A 1 178 ? 6.305 7.273 16.985 1.00 89.81 178 GLU A N 1
ATOM 1452 C CA . GLU A 1 178 ? 7.041 8.465 16.542 1.00 89.81 178 GLU A CA 1
ATOM 1453 C C . GLU A 1 178 ? 8.093 8.179 15.457 1.00 89.81 178 GLU A C 1
ATOM 1455 O O . GLU A 1 178 ? 8.470 9.067 14.688 1.00 89.81 178 GLU A O 1
ATOM 1460 N N . ASN A 1 179 ? 8.540 6.925 15.327 1.00 89.69 179 ASN A N 1
ATOM 1461 C CA . ASN A 1 179 ? 9.523 6.555 14.310 1.00 89.69 179 ASN A CA 1
ATOM 1462 C C . ASN A 1 179 ? 8.942 6.608 12.888 1.00 89.69 179 ASN A C 1
ATOM 1464 O O . ASN A 1 179 ? 9.700 6.756 11.922 1.00 89.69 179 ASN A O 1
ATOM 1468 N N . MET A 1 180 ? 7.612 6.543 12.748 1.00 93.19 180 MET A N 1
ATOM 1469 C CA . MET A 1 180 ? 6.919 6.489 11.465 1.00 93.19 180 MET A CA 1
ATOM 1470 C C . MET A 1 180 ? 5.939 7.651 11.296 1.00 93.19 180 MET A C 1
ATOM 1472 O O . MET A 1 180 ? 4.793 7.597 11.735 1.00 93.19 180 MET A O 1
ATOM 1476 N N . SER A 1 181 ? 6.371 8.686 10.574 1.00 94.56 181 SER A N 1
ATOM 1477 C CA . SER A 1 181 ? 5.475 9.739 10.090 1.00 94.56 181 SER A CA 1
ATOM 1478 C C . SER A 1 181 ? 4.828 9.346 8.762 1.00 94.56 181 SER A C 1
ATOM 1480 O O . SER A 1 181 ? 5.359 8.525 8.010 1.00 94.56 181 SER A O 1
ATOM 1482 N N . GLU A 1 182 ? 3.710 9.987 8.414 1.00 93.88 182 GLU A N 1
ATOM 1483 C CA . GLU A 1 182 ? 3.066 9.764 7.117 1.00 93.88 182 GLU A CA 1
ATOM 1484 C C . GLU A 1 182 ? 4.017 10.056 5.945 1.00 93.88 182 GLU A C 1
ATOM 1486 O O . GLU A 1 182 ? 4.058 9.314 4.962 1.00 93.88 182 GLU A O 1
ATOM 1491 N N . GLN A 1 183 ? 4.832 11.108 6.051 1.00 93.50 183 GLN A N 1
ATOM 1492 C CA . GLN A 1 183 ? 5.804 11.447 5.016 1.00 93.50 183 GLN A CA 1
ATOM 1493 C C . GLN A 1 183 ? 6.860 10.349 4.848 1.00 93.50 183 GLN A C 1
ATOM 1495 O O . GLN A 1 183 ? 7.138 9.953 3.714 1.00 93.50 183 GLN A O 1
ATOM 1500 N N . LYS A 1 184 ? 7.401 9.812 5.952 1.00 93.06 184 LYS A N 1
ATOM 1501 C CA . LYS A 1 184 ? 8.331 8.672 5.908 1.00 93.06 184 LYS A CA 1
ATOM 1502 C C . LYS A 1 184 ? 7.659 7.452 5.279 1.00 93.06 184 LYS A C 1
ATOM 1504 O O . LYS A 1 184 ? 8.210 6.866 4.348 1.00 93.06 184 LYS A O 1
ATOM 1509 N N . PHE A 1 185 ? 6.438 7.123 5.704 1.00 93.88 185 PHE A N 1
ATOM 1510 C CA . PHE A 1 185 ? 5.673 6.008 5.148 1.00 93.88 185 PHE A CA 1
ATOM 1511 C C . PHE A 1 185 ? 5.493 6.136 3.628 1.00 93.88 185 PHE A C 1
ATOM 1513 O O . PHE A 1 185 ? 5.767 5.191 2.889 1.00 93.88 185 PHE A O 1
ATOM 1520 N N . ARG A 1 186 ? 5.122 7.325 3.135 1.00 92.88 186 ARG A N 1
ATOM 1521 C CA . ARG A 1 186 ? 4.987 7.604 1.694 1.00 92.88 186 ARG A CA 1
ATOM 1522 C C . ARG A 1 186 ? 6.297 7.388 0.933 1.00 92.88 186 ARG A C 1
ATOM 1524 O O . ARG A 1 186 ? 6.268 6.841 -0.170 1.00 92.88 186 ARG A O 1
ATOM 1531 N N . VAL A 1 187 ? 7.439 7.782 1.501 1.00 93.00 187 VAL A N 1
ATOM 1532 C CA . VAL A 1 187 ? 8.765 7.548 0.898 1.00 93.00 187 VAL A CA 1
ATOM 1533 C C . VAL A 1 187 ? 9.057 6.049 0.795 1.00 93.00 187 VAL A C 1
ATOM 1535 O O . VAL A 1 187 ? 9.408 5.573 -0.288 1.00 93.00 187 VAL A O 1
ATOM 1538 N N . HIS A 1 188 ? 8.836 5.286 1.870 1.00 92.88 188 HIS A N 1
ATOM 1539 C CA . HIS A 1 188 ? 9.022 3.832 1.859 1.00 92.88 188 HIS A CA 1
ATOM 1540 C C . HIS A 1 188 ? 8.072 3.132 0.883 1.00 92.88 188 HIS A C 1
ATOM 1542 O O . HIS A 1 188 ? 8.480 2.211 0.170 1.00 92.88 188 HIS A O 1
ATOM 1548 N N . LEU A 1 189 ? 6.819 3.581 0.808 1.00 92.88 189 LEU A 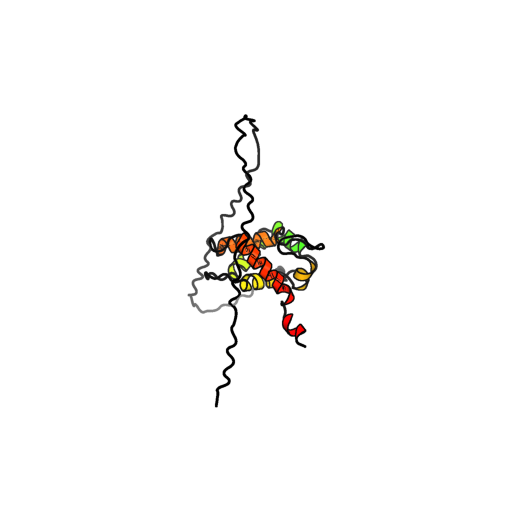N 1
ATOM 1549 C CA . LEU A 1 189 ? 5.825 3.046 -0.115 1.00 92.88 189 LEU A CA 1
ATOM 1550 C C . LEU A 1 189 ? 6.239 3.288 -1.565 1.00 92.88 189 LEU A C 1
ATOM 1552 O O . LEU A 1 189 ? 6.220 2.363 -2.374 1.00 92.88 189 LEU A O 1
ATOM 1556 N N . LYS A 1 190 ? 6.687 4.506 -1.887 1.00 92.12 190 LYS A N 1
ATOM 1557 C CA . LYS A 1 190 ? 7.203 4.845 -3.216 1.00 92.12 190 LYS A CA 1
ATOM 1558 C C . LYS A 1 190 ? 8.387 3.961 -3.600 1.00 92.12 190 LYS A C 1
ATOM 1560 O O . LYS A 1 190 ? 8.411 3.432 -4.710 1.00 92.12 190 LYS A O 1
ATOM 1565 N N . ALA A 1 191 ? 9.345 3.779 -2.691 1.00 91.81 191 ALA A N 1
ATOM 1566 C CA . ALA A 1 191 ? 10.491 2.900 -2.912 1.00 91.81 191 ALA A CA 1
ATOM 1567 C C . ALA A 1 191 ? 10.049 1.445 -3.155 1.00 91.81 191 ALA A C 1
ATOM 1569 O O . ALA A 1 191 ? 10.500 0.808 -4.108 1.00 91.81 191 ALA A O 1
ATOM 1570 N N . SER A 1 192 ? 9.096 0.954 -2.358 1.00 92.69 192 SER A N 1
ATOM 1571 C CA . SER A 1 192 ? 8.551 -0.403 -2.478 1.00 92.69 192 SER A CA 1
ATOM 1572 C C . SER A 1 192 ? 7.838 -0.619 -3.816 1.00 92.69 192 SER A C 1
ATOM 1574 O O . SER A 1 192 ? 8.098 -1.613 -4.491 1.00 92.69 192 SER A O 1
ATOM 1576 N N . LEU A 1 193 ? 7.014 0.335 -4.259 1.00 91.31 193 LEU A N 1
ATOM 1577 C CA . LEU A 1 193 ? 6.317 0.273 -5.549 1.00 91.31 193 LEU A CA 1
ATOM 1578 C C . LEU A 1 193 ? 7.281 0.387 -6.737 1.00 91.31 193 LEU A C 1
ATOM 1580 O O . LEU A 1 193 ? 7.133 -0.330 -7.723 1.00 91.31 193 LEU A O 1
ATOM 1584 N N . ASN A 1 194 ? 8.317 1.224 -6.644 1.00 90.19 194 ASN A N 1
ATOM 1585 C CA . ASN A 1 194 ? 9.354 1.293 -7.678 1.00 90.19 194 ASN A CA 1
ATOM 1586 C C . ASN A 1 194 ? 10.117 -0.036 -7.810 1.00 90.19 194 ASN A C 1
ATOM 1588 O O . ASN A 1 194 ? 10.477 -0.430 -8.920 1.00 90.19 194 ASN A O 1
ATOM 1592 N N . SER A 1 195 ? 10.307 -0.752 -6.695 1.00 90.50 195 SER A N 1
ATOM 1593 C CA . SER A 1 195 ? 10.911 -2.089 -6.680 1.00 90.50 195 SER A CA 1
ATOM 1594 C C . SER A 1 195 ? 10.002 -3.192 -7.243 1.00 90.50 195 SER A C 1
ATOM 1596 O O . SER A 1 195 ? 10.473 -4.308 -7.453 1.00 90.50 195 SER A O 1
ATOM 1598 N N . ALA A 1 196 ? 8.723 -2.904 -7.532 1.00 90.31 196 ALA A N 1
ATOM 1599 C CA . ALA A 1 196 ? 7.754 -3.900 -8.000 1.00 90.31 196 ALA A CA 1
ATOM 1600 C C . ALA A 1 196 ? 8.160 -4.593 -9.305 1.00 90.31 196 ALA A C 1
ATOM 1602 O O . ALA A 1 196 ? 7.866 -5.768 -9.511 1.00 90.31 196 ALA A O 1
ATOM 1603 N N . LYS A 1 197 ? 8.927 -3.913 -10.166 1.00 88.62 197 LYS A N 1
ATOM 1604 C CA . LYS A 1 197 ? 9.479 -4.502 -11.401 1.00 88.62 197 LYS A CA 1
ATOM 1605 C C . LYS A 1 197 ? 10.356 -5.729 -11.131 1.00 88.62 197 LYS A C 1
ATOM 1607 O O . LYS A 1 197 ? 10.439 -6.630 -11.967 1.00 88.62 197 LYS A O 1
ATOM 1612 N N . ASP A 1 198 ? 10.987 -5.754 -9.963 1.00 88.38 198 ASP A N 1
ATOM 1613 C CA . ASP A 1 198 ? 11.933 -6.779 -9.535 1.00 88.38 198 ASP A CA 1
ATOM 1614 C C . ASP A 1 198 ? 11.286 -7.847 -8.644 1.00 88.38 198 ASP A C 1
ATOM 1616 O O . ASP A 1 198 ? 11.971 -8.765 -8.194 1.00 88.38 198 ASP A O 1
ATOM 1620 N N . TRP A 1 199 ? 9.977 -7.754 -8.387 1.00 89.75 199 TRP A N 1
ATOM 1621 C CA . TRP A 1 199 ? 9.244 -8.804 -7.685 1.00 89.75 199 TRP A CA 1
ATOM 1622 C C . TRP A 1 199 ? 9.233 -10.091 -8.522 1.00 89.75 199 TRP A C 1
ATOM 1624 O O . TRP A 1 199 ? 9.375 -10.043 -9.752 1.00 89.75 199 TRP A O 1
ATOM 1634 N N . ASP A 1 200 ? 9.113 -11.229 -7.838 1.00 84.31 200 ASP A N 1
ATOM 1635 C CA . ASP A 1 200 ? 9.027 -12.568 -8.435 1.00 84.31 200 ASP A CA 1
ATOM 1636 C C . ASP A 1 200 ? 10.193 -12.894 -9.387 1.00 84.31 200 ASP A C 1
ATOM 1638 O O . ASP A 1 200 ? 10.008 -13.379 -10.498 1.00 84.31 200 ASP A O 1
ATOM 1642 N N . GLY A 1 201 ? 11.422 -12.548 -8.988 1.00 81.44 201 GLY A N 1
ATOM 1643 C CA . GLY A 1 201 ? 12.621 -12.873 -9.769 1.00 81.44 201 GLY A CA 1
ATOM 1644 C C . GLY A 1 201 ? 12.833 -12.001 -11.011 1.00 81.44 201 GLY A C 1
ATOM 1645 O O . GLY A 1 201 ? 13.674 -12.321 -11.843 1.00 81.44 201 GLY A O 1
ATOM 1646 N N . GLY A 1 202 ? 12.145 -10.858 -11.137 1.00 75.19 202 GLY A N 1
ATOM 1647 C CA . GLY A 1 202 ? 12.229 -9.979 -12.315 1.00 75.19 202 GLY A CA 1
ATOM 1648 C C . GLY A 1 202 ? 13.632 -9.472 -12.697 1.00 75.19 202 GLY A C 1
ATOM 1649 O O . GLY A 1 202 ? 13.813 -9.010 -13.822 1.00 75.19 202 GLY A O 1
ATOM 1650 N N . ARG A 1 203 ? 14.627 -9.545 -11.799 1.00 70.62 203 ARG A N 1
ATOM 1651 C CA . ARG A 1 203 ? 16.039 -9.275 -12.140 1.00 70.62 203 ARG A CA 1
ATOM 1652 C C . ARG A 1 203 ? 16.721 -10.452 -12.838 1.00 70.62 203 ARG A C 1
ATOM 1654 O O . ARG A 1 203 ? 17.571 -10.214 -13.688 1.00 70.62 203 ARG A O 1
ATOM 1661 N N . ALA A 1 204 ? 16.369 -11.688 -12.478 1.00 71.31 204 ALA A N 1
ATOM 1662 C CA . ALA A 1 204 ? 16.964 -12.892 -13.053 1.00 71.31 204 ALA A CA 1
ATOM 1663 C C . ALA A 1 204 ? 16.643 -12.996 -14.552 1.00 71.31 204 ALA A C 1
ATOM 1665 O O . ALA A 1 204 ? 17.534 -13.255 -15.350 1.00 71.31 204 ALA A O 1
ATOM 1666 N N . PHE A 1 205 ? 15.417 -12.635 -14.942 1.00 66.69 205 PHE A N 1
ATOM 1667 C CA . PHE A 1 205 ? 14.967 -12.616 -16.339 1.00 66.69 205 PHE A CA 1
ATOM 1668 C C . PHE A 1 205 ? 15.639 -11.568 -17.244 1.00 66.69 205 PHE A C 1
ATOM 1670 O O . PHE A 1 205 ? 15.395 -11.582 -18.440 1.00 66.69 205 PHE A O 1
ATOM 1677 N N . ARG A 1 206 ? 16.444 -10.631 -16.715 1.00 67.56 206 ARG A N 1
ATOM 1678 C CA . ARG A 1 206 ? 17.150 -9.620 -17.539 1.00 67.56 206 ARG A CA 1
ATOM 1679 C C . ARG A 1 206 ? 18.598 -9.987 -17.852 1.00 67.56 206 ARG A C 1
ATOM 1681 O O . ARG A 1 206 ? 19.263 -9.239 -18.558 1.00 67.56 206 ARG A O 1
ATOM 1688 N N . ARG A 1 207 ? 19.114 -11.046 -17.226 1.00 69.12 207 ARG A N 1
ATOM 1689 C CA . ARG A 1 207 ? 20.515 -11.478 -17.344 1.00 69.12 207 ARG A CA 1
ATOM 1690 C C . ARG A 1 207 ? 20.685 -12.745 -18.189 1.00 69.12 207 ARG A C 1
ATOM 1692 O O . ARG A 1 207 ? 21.818 -13.191 -18.326 1.00 69.12 207 ARG A O 1
ATOM 1699 N N . GLY A 1 208 ? 19.592 -13.315 -18.693 1.00 54.16 208 GLY A N 1
ATOM 1700 C CA . GLY A 1 208 ? 19.582 -14.395 -19.683 1.00 54.16 208 GLY A CA 1
ATOM 1701 C C . GLY A 1 208 ? 19.073 -13.858 -21.005 1.00 54.16 208 GLY A C 1
ATOM 1702 O O . GLY A 1 208 ? 19.566 -14.347 -22.037 1.00 54.16 208 GLY A O 1
#

Radius of gyration: 30.29 Å; chains: 1; bounding box: 100×90×52 Å